Protein AF-A0A6P0VUN4-F1 (afdb_monomer_lite)

Foldseek 3Di:
DQVVQCVQPVPDDPPDQLLVCVVCCVVGVPSVVVNVVVLCCQLCVVVVVLVVVQVVCVVPDPDHDDVVLVVLLSVVSVVVSVLVSPPDPVSVVVVCVVVVVVVVVLVCVVVVNVVVCCVVPNDPVRVVVVVVVCVVCVSNSVSNVVSVVCCCVVVVVVVCVVVVVVCVVVVVVVVVVVPPDDPPPDDDDDDDDD

Radius of gyration: 26.72 Å; chains: 1; bounding box: 92×59×57 Å

Sequence (194 aa):
MRQKLQEIHPDLELDTNPFTLKDEFPGNPALKCYADQVWWLTVVTPVITTIFIALLVSRFNYEGFNWLRSGLFFTGWILGLFLSTLNSKSLIRYAWWFLLPVIVATLFWNAGITPKLLADYGSYDLIAVTYLFLSLFEPFIRPFAFGVAVGVAVGVAFGVAVGVAAGVTFGVGVGAGASSSKTKVSSKLPPVKF

pLDDT: mean 76.89, std 13.25, range [48.19, 97.0]

Structure (mmCIF, N/CA/C/O backbone):
data_AF-A0A6P0VUN4-F1
#
_entry.id   AF-A0A6P0VUN4-F1
#
loop_
_atom_site.group_PDB
_atom_site.id
_atom_site.type_symbol
_atom_site.label_atom_id
_atom_site.label_alt_id
_atom_site.label_comp_id
_atom_site.label_asym_id
_atom_site.label_entity_id
_atom_site.label_seq_id
_atom_site.pdbx_PDB_ins_code
_atom_site.Cartn_x
_atom_site.Cartn_y
_atom_site.Cartn_z
_atom_site.occupancy
_atom_site.B_iso_or_equiv
_atom_site.auth_seq_id
_atom_site.auth_comp_id
_atom_site.auth_asym_id
_atom_site.auth_atom_id
_atom_site.pdbx_PDB_model_num
ATOM 1 N N . MET A 1 1 ? -25.311 -2.552 12.126 1.00 81.25 1 MET A N 1
ATOM 2 C CA . MET A 1 1 ? -23.837 -2.486 12.263 1.00 81.25 1 MET A CA 1
ATOM 3 C C . MET A 1 1 ? -23.391 -1.196 12.949 1.00 81.25 1 MET A C 1
ATOM 5 O O . MET A 1 1 ? -22.714 -1.307 13.956 1.00 81.25 1 MET A O 1
ATOM 9 N N . ARG A 1 2 ? -23.846 -0.008 12.510 1.00 87.62 2 ARG A N 1
ATOM 10 C CA . ARG A 1 2 ? -23.539 1.289 13.159 1.00 87.62 2 ARG A CA 1
ATOM 11 C C . ARG A 1 2 ? -23.826 1.335 14.670 1.00 87.62 2 ARG A C 1
ATOM 13 O O . ARG A 1 2 ? -22.956 1.733 15.424 1.00 87.62 2 ARG A O 1
ATOM 20 N N . GLN A 1 3 ? -24.991 0.851 15.114 1.00 90.81 3 GLN A N 1
ATOM 21 C CA . GLN A 1 3 ? -25.336 0.802 16.548 1.00 90.81 3 GLN A CA 1
ATOM 22 C C . GLN A 1 3 ? -24.335 -0.022 17.375 1.00 90.81 3 GLN A C 1
ATOM 24 O O . GLN A 1 3 ? -23.875 0.448 18.405 1.00 90.81 3 GLN A O 1
ATOM 29 N N . LYS A 1 4 ? -23.906 -1.191 16.876 1.00 89.75 4 LYS A N 1
ATOM 30 C CA . LYS A 1 4 ? -22.887 -2.019 17.546 1.00 89.75 4 LYS A CA 1
ATOM 31 C C . LYS A 1 4 ? -21.517 -1.339 17.644 1.00 89.75 4 LYS A C 1
ATOM 33 O O . LYS A 1 4 ? -20.779 -1.621 18.574 1.00 89.75 4 LYS A O 1
ATOM 38 N N . LEU A 1 5 ? -21.157 -0.482 16.685 1.00 89.88 5 LEU A N 1
ATOM 39 C CA . LEU A 1 5 ? -19.905 0.284 16.741 1.00 89.88 5 LEU A CA 1
ATOM 40 C C . LEU A 1 5 ? -19.992 1.397 17.792 1.00 89.88 5 LEU A C 1
ATOM 42 O O . LEU A 1 5 ? -19.068 1.558 18.580 1.00 89.88 5 LEU A O 1
ATOM 46 N N . GLN A 1 6 ? -21.135 2.084 17.862 1.00 91.94 6 GLN A N 1
ATOM 47 C CA . GLN A 1 6 ? -21.395 3.122 18.864 1.00 91.94 6 GLN A CA 1
ATOM 48 C C . GLN A 1 6 ? -21.493 2.567 20.292 1.00 91.94 6 GLN A C 1
ATOM 50 O O . GLN A 1 6 ? -21.122 3.255 21.237 1.00 91.94 6 GLN A O 1
ATOM 55 N N . GLU A 1 7 ? -21.946 1.320 20.454 1.00 94.44 7 GLU A N 1
ATOM 56 C CA . GLU A 1 7 ? -21.892 0.599 21.735 1.00 94.44 7 GLU A CA 1
ATOM 57 C C . GLU A 1 7 ? -20.451 0.355 22.210 1.00 94.44 7 GLU A C 1
ATOM 59 O O . GLU A 1 7 ? -20.203 0.337 23.413 1.00 94.44 7 GLU A O 1
ATOM 64 N N . ILE A 1 8 ? -19.500 0.175 21.283 1.00 91.88 8 ILE A N 1
ATOM 65 C CA . ILE A 1 8 ? -18.079 0.007 21.617 1.00 91.88 8 ILE A CA 1
ATOM 66 C C . ILE A 1 8 ? -17.464 1.360 21.974 1.00 91.88 8 ILE A C 1
ATOM 68 O O . ILE A 1 8 ? -16.751 1.454 22.972 1.00 91.88 8 ILE A O 1
ATOM 72 N N . HIS A 1 9 ? -17.709 2.389 21.159 1.00 93.12 9 HIS A N 1
ATOM 73 C CA . HIS A 1 9 ? -17.215 3.739 21.401 1.00 93.12 9 HIS A CA 1
ATOM 74 C C . HIS A 1 9 ? -18.103 4.784 20.690 1.00 93.12 9 HIS A C 1
ATOM 76 O O . HIS A 1 9 ? -18.356 4.633 19.492 1.00 93.12 9 HIS A O 1
ATOM 82 N N . PRO A 1 10 ? -18.572 5.847 21.377 1.00 93.31 10 PRO A N 1
ATOM 83 C CA . PRO A 1 10 ? -19.560 6.784 20.828 1.00 93.31 10 PRO A CA 1
ATOM 84 C C . PRO A 1 10 ? -19.066 7.535 19.583 1.00 93.31 10 PRO A C 1
ATOM 86 O O . PRO A 1 10 ? -19.855 7.770 18.669 1.00 93.31 10 PRO A O 1
ATOM 89 N N . ASP A 1 11 ? -17.766 7.831 19.516 1.00 92.38 11 ASP A N 1
ATOM 90 C CA . ASP A 1 11 ? -17.147 8.554 18.393 1.00 92.38 11 ASP A CA 1
ATOM 91 C C . ASP A 1 11 ? -16.723 7.640 17.228 1.00 92.38 11 ASP A C 1
ATOM 93 O O . ASP A 1 11 ? -16.097 8.089 16.270 1.00 92.38 11 ASP A O 1
ATOM 97 N N . LEU A 1 12 ? -17.015 6.337 17.302 1.00 90.75 12 LEU A N 1
ATOM 98 C CA . LEU A 1 12 ? -16.608 5.383 16.276 1.00 90.75 12 LEU A CA 1
ATOM 99 C C . LEU A 1 12 ? -17.599 5.393 15.106 1.00 90.75 12 LEU A C 1
ATOM 101 O O . LEU A 1 12 ? -18.664 4.768 15.152 1.00 90.75 12 LEU A O 1
ATOM 105 N N . GLU A 1 13 ? -17.237 6.087 14.030 1.00 91.88 13 GLU A N 1
ATOM 106 C CA . GLU A 1 13 ? -17.969 6.034 12.762 1.00 91.88 13 GLU A CA 1
ATOM 107 C C . GLU A 1 13 ? -17.426 4.932 11.835 1.00 91.88 13 GLU A C 1
ATOM 109 O O . GLU A 1 13 ? -16.357 4.365 12.064 1.00 91.88 13 GLU A O 1
ATOM 114 N N . LEU A 1 14 ? -18.182 4.579 10.786 1.00 86.56 14 LEU A N 1
ATOM 115 C CA . LEU A 1 14 ? -17.820 3.477 9.876 1.00 86.56 14 LEU A CA 1
ATOM 116 C C . LEU A 1 14 ? -16.532 3.741 9.077 1.00 86.56 14 LEU A C 1
ATOM 118 O O . LEU A 1 14 ? -15.883 2.799 8.633 1.00 86.56 14 LEU A O 1
ATOM 122 N N . ASP A 1 15 ? -16.209 5.008 8.859 1.00 85.69 15 ASP A N 1
ATOM 123 C CA . ASP A 1 15 ? -15.056 5.519 8.119 1.00 85.69 15 ASP A CA 1
ATOM 124 C C . ASP A 1 15 ? -13.923 5.995 9.042 1.00 85.69 15 ASP A C 1
ATOM 126 O O . ASP A 1 15 ? -12.833 6.332 8.571 1.00 85.69 15 ASP A O 1
ATOM 130 N N . THR A 1 16 ? -14.147 5.992 10.359 1.00 87.44 16 THR A N 1
ATOM 131 C CA . THR A 1 16 ? -13.137 6.399 11.331 1.00 87.44 16 THR A CA 1
ATOM 132 C C . THR A 1 16 ? -12.091 5.300 11.475 1.00 87.44 16 THR A C 1
ATOM 134 O O . THR A 1 16 ? -12.398 4.141 11.759 1.00 87.44 16 THR A O 1
ATOM 137 N N . ASN A 1 17 ? -10.822 5.668 11.308 1.00 86.81 17 ASN A N 1
ATOM 138 C CA . ASN A 1 17 ? -9.709 4.759 11.539 1.00 86.81 17 ASN A CA 1
ATOM 139 C C . ASN A 1 17 ? -9.592 4.454 13.050 1.00 86.81 17 ASN A C 1
ATOM 141 O O . ASN A 1 17 ? -9.234 5.355 13.804 1.00 86.81 17 ASN A O 1
ATOM 145 N N . PRO A 1 18 ? -9.799 3.205 13.515 1.00 90.25 18 PRO A N 1
ATOM 146 C CA . PRO A 1 18 ? -9.784 2.882 14.944 1.00 90.25 18 PRO A CA 1
ATOM 147 C C . PRO A 1 18 ? -8.419 3.118 15.616 1.00 90.25 18 PRO A C 1
ATOM 149 O O . PRO A 1 18 ? -8.345 3.224 16.838 1.00 90.25 18 PRO A O 1
ATOM 152 N N . PHE A 1 19 ? -7.329 3.238 14.849 1.00 90.06 19 PHE A N 1
ATOM 153 C CA . PHE A 1 19 ? -5.997 3.531 15.387 1.00 90.06 19 PHE A CA 1
ATOM 154 C C . PHE A 1 19 ? -5.804 4.992 15.804 1.00 90.06 19 PHE A C 1
ATOM 156 O O . PHE A 1 19 ? -4.814 5.287 16.473 1.00 90.06 19 PHE A O 1
ATOM 163 N N . THR A 1 20 ? -6.713 5.908 15.453 1.00 89.25 20 THR A N 1
ATOM 164 C CA . THR A 1 20 ? -6.656 7.289 15.963 1.00 89.25 20 THR A CA 1
ATOM 165 C C . THR A 1 20 ? -7.018 7.365 17.447 1.00 89.25 20 THR A C 1
ATOM 167 O O . THR A 1 20 ? -6.537 8.261 18.130 1.00 89.25 20 THR A O 1
ATOM 170 N N . LEU A 1 21 ? -7.781 6.391 17.958 1.00 92.38 21 LEU A N 1
ATOM 171 C CA . LEU A 1 21 ? -8.230 6.285 19.354 1.00 92.38 21 LEU A CA 1
ATOM 172 C C . LEU A 1 21 ? -7.316 5.386 20.209 1.00 92.38 21 LEU A C 1
ATOM 174 O O . LEU A 1 21 ? -7.728 4.819 21.219 1.00 92.38 21 LEU A O 1
ATOM 178 N N . LYS A 1 22 ? -6.055 5.209 19.796 1.00 91.38 22 LYS A N 1
ATOM 179 C CA . LYS A 1 22 ? -5.109 4.281 20.439 1.00 91.38 22 LYS A CA 1
ATOM 180 C C . LYS A 1 22 ? -4.831 4.617 21.905 1.00 91.38 22 LYS A C 1
ATOM 182 O O . LYS A 1 22 ? -4.564 3.711 22.695 1.00 91.38 22 LYS A O 1
ATOM 187 N N . ASP A 1 23 ? -4.924 5.895 22.259 1.00 94.25 23 ASP A N 1
ATOM 188 C CA . ASP A 1 23 ? -4.709 6.385 23.622 1.00 94.25 23 ASP A CA 1
ATOM 189 C C . ASP A 1 23 ? -5.784 5.864 24.598 1.00 94.25 23 ASP A C 1
ATOM 191 O O . ASP A 1 23 ? -5.541 5.768 25.799 1.00 94.25 23 ASP A O 1
ATOM 195 N N . GLU A 1 24 ? -6.937 5.428 24.083 1.00 95.38 24 GLU A N 1
ATOM 196 C CA . GLU A 1 24 ? -8.070 4.923 24.867 1.00 95.38 24 GLU A CA 1
ATOM 197 C C . GLU A 1 24 ? -8.089 3.394 25.004 1.00 95.38 24 GLU A C 1
ATOM 199 O O . GLU A 1 24 ? -8.858 2.834 25.789 1.00 95.38 24 GLU A O 1
ATOM 204 N N . PHE A 1 25 ? -7.208 2.685 24.292 1.00 95.50 25 PHE A N 1
ATOM 205 C CA . PHE A 1 25 ? -7.140 1.220 24.329 1.00 95.50 25 PHE A CA 1
ATOM 206 C C . PHE A 1 25 ? -6.929 0.635 25.736 1.00 95.50 25 PHE A C 1
ATOM 208 O O . PHE A 1 25 ? -7.507 -0.421 26.007 1.00 95.50 25 PHE A O 1
ATOM 215 N N . PRO A 1 26 ? -6.157 1.260 26.653 1.00 96.50 26 PRO A N 1
ATOM 216 C CA . PRO A 1 26 ? -6.051 0.772 28.027 1.00 96.50 26 PRO A CA 1
ATOM 217 C C . PRO A 1 26 ? -7.385 0.801 28.790 1.00 96.50 26 PRO A C 1
ATOM 219 O O . PRO A 1 26 ? -7.590 -0.029 29.672 1.00 96.50 26 PRO A O 1
ATOM 222 N N . GLY A 1 27 ? -8.282 1.734 28.452 1.00 96.75 27 GLY A N 1
ATOM 223 C CA . GLY A 1 27 ? -9.594 1.894 29.086 1.00 96.75 27 GLY A CA 1
ATOM 224 C C . GLY A 1 27 ? -10.721 1.111 28.409 1.00 96.75 27 GLY A C 1
ATOM 225 O O . GLY A 1 27 ? -11.756 0.884 29.030 1.00 96.75 27 GLY A O 1
ATOM 226 N N . ASN A 1 28 ? -10.529 0.670 27.160 1.00 97.00 28 ASN A N 1
ATOM 227 C CA . ASN A 1 28 ? -11.561 -0.004 26.376 1.00 97.00 28 ASN A CA 1
ATOM 228 C C . ASN A 1 28 ? -11.006 -1.234 25.618 1.00 97.00 28 ASN A C 1
ATOM 230 O O . ASN A 1 28 ? -10.568 -1.125 24.466 1.00 97.00 28 ASN A O 1
ATOM 234 N N . PRO A 1 29 ? -11.042 -2.439 26.224 1.00 95.88 29 PRO A N 1
ATOM 235 C CA . PRO A 1 29 ? -10.516 -3.651 25.592 1.00 95.88 29 PRO A CA 1
ATOM 236 C C . PRO A 1 29 ? -11.313 -4.080 24.349 1.00 95.88 29 PRO A C 1
ATOM 238 O O . PRO A 1 29 ? -10.748 -4.715 23.456 1.00 95.88 29 PRO A O 1
ATOM 241 N N . ALA A 1 30 ? -12.599 -3.721 24.257 1.00 96.06 30 ALA A N 1
ATOM 242 C CA . ALA A 1 30 ? -13.423 -4.012 23.085 1.00 96.06 30 ALA A CA 1
ATOM 243 C C . ALA A 1 30 ? -12.960 -3.202 21.864 1.00 96.06 30 ALA A C 1
ATOM 245 O O . ALA A 1 30 ? -12.823 -3.761 20.775 1.00 96.06 30 ALA A O 1
ATOM 246 N N . LEU A 1 31 ? -12.629 -1.920 22.065 1.00 95.12 31 LEU A N 1
ATOM 247 C CA . LEU A 1 31 ? -12.071 -1.057 21.023 1.00 95.12 31 LEU A CA 1
ATOM 248 C C . LEU A 1 31 ? -10.732 -1.594 20.501 1.00 95.12 31 LEU A C 1
ATOM 250 O O . LEU A 1 31 ? -10.522 -1.649 19.289 1.00 95.12 31 LEU A O 1
ATOM 254 N N . LYS A 1 32 ? -9.858 -2.071 21.397 1.00 95.44 32 LYS A N 1
ATOM 255 C CA . LYS A 1 32 ? -8.591 -2.708 21.009 1.00 95.44 32 LYS A CA 1
ATOM 256 C C . LYS A 1 32 ? -8.819 -3.962 20.159 1.00 95.44 32 LYS A C 1
ATOM 258 O O . LYS A 1 32 ? -8.212 -4.099 19.103 1.00 95.44 32 LYS A O 1
ATOM 263 N N . CYS A 1 33 ? -9.704 -4.861 20.594 1.00 95.50 33 CYS A N 1
ATOM 264 C CA . CYS A 1 33 ? -9.999 -6.087 19.849 1.00 95.50 33 CYS A CA 1
ATOM 265 C C . CYS A 1 33 ? -10.561 -5.777 18.453 1.00 95.50 33 CYS A C 1
ATOM 267 O O . CYS A 1 33 ? -10.170 -6.410 17.473 1.00 95.50 33 CYS A O 1
ATOM 269 N N . TYR A 1 34 ? -11.426 -4.764 18.348 1.00 94.06 34 TYR A N 1
ATOM 270 C CA . TYR A 1 34 ? -11.931 -4.288 17.064 1.00 94.06 34 TYR A CA 1
ATOM 271 C C . TYR A 1 34 ? -10.812 -3.729 16.171 1.00 94.06 34 TYR A C 1
ATOM 273 O O . TYR A 1 34 ? -10.717 -4.106 15.003 1.00 94.06 34 TYR A O 1
ATOM 281 N N . ALA A 1 35 ? -9.923 -2.890 16.711 1.00 93.38 35 ALA A N 1
ATOM 282 C CA . ALA A 1 35 ? -8.777 -2.369 15.969 1.00 93.38 35 ALA A CA 1
ATOM 283 C C . ALA A 1 35 ? -7.866 -3.500 15.454 1.00 93.38 35 ALA A C 1
ATOM 285 O O . ALA A 1 35 ? -7.478 -3.493 14.286 1.00 93.38 35 ALA A O 1
ATOM 286 N N . ASP A 1 36 ? -7.595 -4.514 16.281 1.00 93.62 36 ASP A N 1
ATOM 287 C CA . ASP A 1 36 ? -6.805 -5.689 15.898 1.00 93.62 36 ASP A CA 1
ATOM 288 C C . ASP A 1 36 ? -7.487 -6.494 14.772 1.00 93.62 36 ASP A C 1
ATOM 290 O O . ASP A 1 36 ? -6.823 -6.944 13.836 1.00 93.62 36 ASP A O 1
ATOM 294 N N . GLN A 1 37 ? -8.817 -6.642 14.805 1.00 94.62 37 GLN A N 1
ATOM 295 C CA . GLN A 1 37 ? -9.579 -7.296 13.732 1.00 94.62 37 GLN A CA 1
ATOM 296 C C . GLN A 1 37 ? -9.487 -6.527 12.412 1.00 94.62 37 GLN A C 1
ATOM 298 O O . GLN A 1 37 ? -9.234 -7.126 11.365 1.00 94.62 37 GLN A O 1
ATOM 303 N N . VAL A 1 38 ? -9.663 -5.204 12.453 1.00 91.62 38 VAL A N 1
ATOM 304 C CA . VAL A 1 38 ? -9.544 -4.341 11.270 1.00 91.62 38 VAL A CA 1
ATOM 305 C C . VAL A 1 38 ? -8.123 -4.400 10.707 1.00 91.62 38 VAL A C 1
ATOM 307 O O . VAL A 1 38 ? -7.946 -4.493 9.489 1.00 91.62 38 VAL A O 1
ATOM 310 N N . TRP 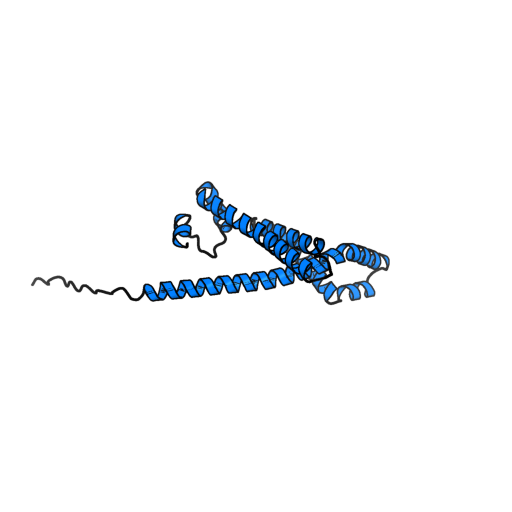A 1 39 ? -7.107 -4.424 11.576 1.00 93.06 39 TRP A N 1
ATOM 311 C CA . TRP A 1 39 ? -5.716 -4.604 11.165 1.00 93.06 39 TRP A CA 1
ATOM 312 C C . TRP A 1 39 ? -5.525 -5.909 10.389 1.00 93.06 39 TRP A C 1
ATOM 314 O O . TRP A 1 39 ? -5.059 -5.895 9.248 1.00 93.06 39 TRP A O 1
ATOM 324 N N . TRP A 1 40 ? -5.946 -7.031 10.981 1.00 93.62 40 TRP A N 1
ATOM 325 C CA . TRP A 1 40 ? -5.828 -8.354 10.374 1.00 93.62 40 TRP A CA 1
ATOM 326 C C . TRP A 1 40 ? -6.563 -8.444 9.044 1.00 93.62 40 TRP A C 1
ATOM 328 O O . TRP A 1 40 ? -6.012 -8.966 8.075 1.00 93.62 40 TRP A O 1
ATOM 338 N N . LEU A 1 41 ? -7.773 -7.891 8.968 1.00 92.44 41 LEU A N 1
ATOM 339 C CA . LEU A 1 41 ? -8.546 -7.869 7.733 1.00 92.44 41 LEU A CA 1
ATOM 340 C C . LEU A 1 41 ? -7.794 -7.115 6.629 1.00 92.44 41 LEU A C 1
ATOM 342 O O . LEU A 1 41 ? -7.712 -7.594 5.498 1.00 92.44 41 LEU A O 1
ATOM 346 N N . THR A 1 42 ? -7.183 -5.979 6.962 1.00 88.12 42 THR A N 1
ATOM 347 C CA . THR A 1 42 ? -6.443 -5.147 6.002 1.00 88.12 42 THR A CA 1
ATOM 348 C C . THR A 1 42 ? -5.137 -5.808 5.540 1.00 88.12 42 THR A C 1
ATOM 350 O O . THR A 1 42 ? -4.736 -5.654 4.385 1.00 88.12 42 THR A O 1
ATOM 353 N N . VAL A 1 43 ? -4.482 -6.584 6.409 1.00 89.19 43 VAL A N 1
ATOM 354 C CA . VAL A 1 43 ? -3.281 -7.365 6.062 1.00 89.19 43 VAL A CA 1
ATOM 355 C C . VAL A 1 43 ? -3.632 -8.572 5.189 1.00 89.19 43 VAL A C 1
ATOM 357 O O . VAL A 1 43 ? -2.973 -8.819 4.182 1.00 89.19 43 VAL A O 1
ATOM 360 N N . VAL A 1 44 ? -4.674 -9.324 5.549 1.00 91.38 44 VAL A N 1
ATOM 361 C CA . VAL A 1 44 ? -5.004 -10.617 4.926 1.00 91.38 44 VAL A CA 1
ATOM 362 C C . VAL A 1 44 ? -5.726 -10.458 3.590 1.00 91.38 44 VAL A C 1
ATOM 364 O O . VAL A 1 44 ? -5.481 -11.238 2.668 1.00 91.38 44 VAL A O 1
ATOM 367 N N . THR A 1 45 ? -6.582 -9.444 3.446 1.00 91.94 45 THR A N 1
ATOM 368 C CA . THR A 1 45 ? -7.379 -9.223 2.225 1.00 91.94 45 THR A CA 1
ATOM 369 C C . THR A 1 45 ? -6.541 -9.228 0.938 1.00 91.94 45 THR A C 1
ATOM 371 O O . THR A 1 45 ? -6.841 -10.022 0.045 1.00 91.94 45 THR A O 1
ATOM 374 N N . PRO A 1 46 ? -5.471 -8.423 0.793 1.00 87.44 46 PRO A N 1
ATOM 375 C CA . PRO A 1 46 ? -4.681 -8.420 -0.437 1.00 87.44 46 PRO A CA 1
ATOM 376 C C . PRO A 1 46 ? -3.924 -9.733 -0.663 1.00 87.44 46 PRO A C 1
ATOM 378 O O . PRO A 1 46 ? -3.679 -10.088 -1.816 1.00 87.44 46 PRO A O 1
ATOM 381 N N . VAL A 1 47 ? -3.584 -10.478 0.397 1.00 88.75 47 VAL A N 1
ATOM 382 C CA . VAL A 1 47 ? -2.954 -11.805 0.284 1.00 88.75 47 VAL A CA 1
ATOM 383 C C . VAL A 1 47 ? -3.911 -12.780 -0.388 1.00 88.75 47 VAL A C 1
ATOM 385 O O . VAL A 1 47 ? -3.566 -13.369 -1.411 1.00 88.75 47 VAL A O 1
ATOM 388 N N . ILE A 1 48 ? -5.138 -12.883 0.129 1.00 92.00 48 ILE A N 1
ATOM 389 C CA . ILE A 1 48 ? -6.179 -13.749 -0.439 1.00 92.00 48 ILE A CA 1
ATOM 390 C C . ILE A 1 48 ? -6.493 -13.332 -1.877 1.00 92.00 48 ILE A C 1
ATOM 392 O O . ILE A 1 48 ? -6.501 -14.177 -2.772 1.00 92.00 48 ILE A O 1
ATOM 396 N N . THR A 1 49 ? -6.685 -12.032 -2.119 1.00 90.00 49 THR A N 1
ATOM 397 C CA . THR A 1 49 ? -6.947 -11.491 -3.459 1.00 90.00 49 THR A CA 1
ATOM 398 C C . THR A 1 49 ? -5.836 -11.854 -4.439 1.00 90.00 49 THR A C 1
ATOM 400 O O . THR A 1 49 ? -6.113 -12.269 -5.561 1.00 90.00 49 THR A O 1
ATOM 403 N N . THR A 1 50 ? -4.572 -11.763 -4.026 1.00 90.12 50 THR A N 1
ATOM 404 C CA . THR A 1 50 ? -3.441 -12.079 -4.905 1.00 90.12 50 THR A CA 1
ATOM 405 C C . THR A 1 50 ? -3.320 -13.572 -5.169 1.00 90.12 50 THR A C 1
ATOM 407 O O . THR A 1 50 ? -3.049 -13.944 -6.303 1.00 90.12 50 THR A O 1
ATOM 410 N N . ILE A 1 51 ? -3.565 -14.432 -4.174 1.00 92.94 51 ILE A N 1
ATOM 411 C CA . ILE A 1 51 ? -3.631 -15.887 -4.383 1.00 92.94 51 ILE A CA 1
ATOM 412 C C . ILE A 1 51 ? -4.732 -16.210 -5.396 1.00 92.94 51 ILE A C 1
ATOM 414 O O . ILE A 1 51 ? -4.505 -16.969 -6.334 1.00 92.94 51 ILE A O 1
ATOM 418 N N . PHE A 1 52 ? -5.904 -15.591 -5.256 1.00 92.19 52 PHE A N 1
ATOM 419 C CA . PHE A 1 52 ? -7.017 -15.793 -6.178 1.00 92.19 52 PHE A CA 1
ATOM 420 C C . PHE A 1 52 ? -6.676 -15.339 -7.607 1.00 92.19 52 PHE A C 1
ATOM 422 O O . PHE A 1 52 ? -6.889 -16.087 -8.561 1.00 92.19 52 PHE A O 1
ATOM 429 N N . ILE A 1 53 ? -6.072 -14.155 -7.763 1.00 89.06 53 ILE A N 1
ATOM 430 C CA . ILE A 1 53 ? -5.591 -13.658 -9.062 1.00 89.06 53 ILE A CA 1
ATOM 431 C C . ILE A 1 53 ? -4.510 -14.580 -9.631 1.00 89.06 53 ILE A C 1
ATOM 433 O O . ILE A 1 53 ? -4.547 -14.887 -10.818 1.00 89.06 53 ILE A O 1
ATOM 437 N N . ALA A 1 54 ? -3.574 -15.055 -8.809 1.00 91.94 54 ALA A N 1
ATOM 438 C CA . ALA A 1 54 ? -2.519 -15.964 -9.240 1.00 91.94 54 ALA A CA 1
ATOM 439 C C . ALA A 1 54 ? -3.091 -17.278 -9.784 1.00 91.94 54 ALA A C 1
ATOM 441 O O . ALA A 1 54 ? -2.655 -17.743 -10.838 1.00 91.94 54 ALA A O 1
ATOM 442 N N . LEU A 1 55 ? -4.104 -17.838 -9.114 1.00 93.56 55 LEU A N 1
ATOM 443 C CA . LEU A 1 55 ? -4.814 -19.032 -9.573 1.00 93.56 55 LEU A CA 1
ATOM 444 C C . LEU A 1 55 ? -5.544 -18.788 -10.901 1.00 93.56 55 LEU A C 1
ATOM 446 O O . LEU A 1 55 ? -5.450 -19.617 -11.805 1.00 93.56 55 LEU A O 1
ATOM 450 N N . LEU A 1 56 ? -6.226 -17.647 -11.049 1.00 90.06 56 LEU A N 1
ATOM 451 C CA . LEU A 1 56 ? -6.902 -17.283 -12.298 1.00 90.06 56 LEU A CA 1
ATOM 452 C C . LEU A 1 56 ? -5.908 -17.080 -13.447 1.00 90.06 56 LEU A C 1
ATOM 454 O O . LEU A 1 56 ? -6.074 -17.666 -14.511 1.00 90.06 56 LEU A O 1
ATOM 458 N N . VAL A 1 57 ? -4.850 -16.297 -13.238 1.00 89.44 57 VAL A N 1
ATOM 459 C CA . VAL A 1 57 ? -3.834 -16.017 -14.264 1.00 89.44 57 VAL A CA 1
ATOM 460 C C . VAL A 1 57 ? -3.134 -17.301 -14.702 1.00 89.44 57 VAL A C 1
ATOM 462 O O . VAL A 1 57 ? -3.011 -17.531 -15.899 1.00 89.44 57 VAL A O 1
ATOM 465 N N . SER A 1 58 ? -2.765 -18.171 -13.758 1.00 90.50 58 SER A N 1
ATOM 466 C CA . SER A 1 58 ? -2.169 -19.481 -14.053 1.00 90.50 58 SER A CA 1
ATOM 467 C C . SER A 1 58 ? -3.090 -20.375 -14.895 1.00 90.50 58 SER A C 1
ATOM 469 O O . SER A 1 58 ? -2.628 -21.199 -15.680 1.00 90.50 58 SER A O 1
ATOM 471 N N . ARG A 1 59 ? -4.415 -20.207 -14.773 1.00 94.12 59 ARG A N 1
ATOM 472 C CA . ARG A 1 59 ? -5.383 -20.975 -15.562 1.00 94.12 59 ARG A CA 1
ATOM 473 C C . ARG A 1 59 ? -5.492 -20.500 -17.012 1.00 94.12 59 ARG A C 1
ATOM 475 O O . ARG A 1 59 ? -5.768 -21.333 -17.875 1.00 94.12 59 ARG A O 1
ATOM 482 N N . PHE A 1 60 ? -5.331 -19.200 -17.263 1.00 93.69 60 PHE A N 1
ATOM 483 C CA . PHE A 1 60 ? -5.626 -18.578 -18.561 1.00 93.69 60 PHE A CA 1
ATOM 484 C C . PHE A 1 60 ? -4.393 -18.152 -19.367 1.00 93.69 60 PHE A C 1
ATOM 486 O O . PHE A 1 60 ? -4.503 -18.030 -20.583 1.00 93.69 60 PHE A O 1
ATOM 493 N N . ASN A 1 61 ? -3.235 -17.951 -18.732 1.00 84.75 61 ASN A N 1
ATOM 494 C CA . ASN A 1 61 ? -2.015 -17.489 -19.392 1.00 84.75 61 ASN A CA 1
ATOM 495 C C . ASN A 1 61 ? -0.901 -18.541 -19.317 1.00 84.75 61 ASN A C 1
ATOM 497 O O . ASN A 1 61 ? -0.729 -19.211 -18.303 1.00 84.75 61 ASN A O 1
ATOM 501 N N . TYR A 1 62 ? -0.109 -18.648 -20.388 1.00 74.62 62 TYR A N 1
ATOM 502 C CA . TYR A 1 62 ? 1.087 -19.504 -20.429 1.00 74.62 62 TYR A CA 1
ATOM 503 C C . TYR A 1 62 ? 2.270 -18.914 -19.649 1.00 74.62 62 TYR A C 1
ATOM 505 O O . TYR A 1 62 ? 3.201 -19.632 -19.291 1.00 74.62 62 TYR A O 1
ATOM 513 N N . GLU A 1 63 ? 2.241 -17.610 -19.372 1.00 83.50 63 GLU A N 1
ATOM 514 C CA . GLU A 1 63 ? 3.239 -16.946 -18.542 1.00 83.50 63 GLU A CA 1
ATOM 515 C C . GLU A 1 63 ? 2.892 -17.152 -17.063 1.00 83.50 63 GLU A C 1
ATOM 517 O O . GLU A 1 63 ? 1.819 -16.765 -16.594 1.00 83.50 63 GLU A O 1
ATOM 522 N N . GLY A 1 64 ? 3.798 -17.796 -16.322 1.00 87.25 64 GLY A N 1
ATOM 523 C CA . GLY A 1 64 ? 3.618 -18.055 -14.896 1.00 87.25 64 GLY A CA 1
ATOM 524 C C . GLY A 1 64 ? 3.426 -16.768 -14.086 1.00 87.25 64 GLY A C 1
ATOM 525 O O . GLY A 1 64 ? 3.981 -15.715 -14.401 1.00 87.25 64 GLY A O 1
ATOM 526 N N . PHE A 1 65 ? 2.648 -16.855 -13.005 1.00 88.06 65 PHE A N 1
ATOM 527 C CA . PHE A 1 65 ? 2.415 -15.721 -12.114 1.00 88.06 65 PHE A CA 1
ATOM 528 C C . PHE A 1 65 ? 3.733 -15.213 -11.506 1.00 88.06 65 PHE A C 1
ATOM 530 O O . PHE A 1 65 ? 4.494 -15.975 -10.907 1.00 88.06 65 PHE A O 1
ATOM 537 N N . ASN A 1 66 ? 4.007 -13.913 -11.640 1.00 86.19 66 ASN A N 1
ATOM 538 C CA . ASN A 1 66 ? 5.258 -13.326 -11.172 1.00 86.19 66 ASN A CA 1
ATOM 539 C C . ASN A 1 66 ? 5.214 -13.046 -9.659 1.00 86.19 66 ASN A C 1
ATOM 541 O O . ASN A 1 66 ? 4.935 -11.931 -9.211 1.00 86.19 66 ASN A O 1
ATOM 545 N N . TRP A 1 67 ? 5.522 -14.078 -8.873 1.00 84.81 67 TRP A N 1
ATOM 546 C CA . TRP A 1 67 ? 5.546 -14.027 -7.410 1.00 84.81 67 TRP A CA 1
ATOM 547 C C . TRP A 1 67 ? 6.505 -12.981 -6.844 1.00 84.81 67 TRP A C 1
ATOM 549 O O . TRP A 1 67 ? 6.194 -12.379 -5.820 1.00 84.81 67 TRP A O 1
ATOM 559 N N . LEU A 1 68 ? 7.635 -12.722 -7.511 1.00 75.75 68 LEU A N 1
ATOM 560 C CA . LEU A 1 68 ? 8.588 -11.698 -7.078 1.00 75.75 68 LEU A CA 1
ATOM 561 C C . LEU A 1 68 ? 7.939 -10.309 -7.124 1.00 75.75 68 LEU A C 1
ATOM 563 O O . LEU A 1 68 ? 7.999 -9.558 -6.151 1.00 75.75 68 LEU A O 1
ATOM 567 N N . ARG A 1 69 ? 7.248 -10.001 -8.231 1.00 76.12 69 ARG A N 1
ATOM 568 C CA . ARG A 1 69 ? 6.531 -8.733 -8.422 1.00 76.12 69 ARG A CA 1
ATOM 569 C C . ARG A 1 69 ? 5.479 -8.514 -7.337 1.00 76.12 69 ARG A C 1
ATOM 571 O O . ARG A 1 69 ? 5.401 -7.436 -6.751 1.00 76.12 69 ARG A O 1
ATOM 578 N N . SER A 1 70 ? 4.687 -9.545 -7.063 1.00 79.44 70 SER A N 1
ATOM 579 C CA . SER A 1 70 ? 3.653 -9.505 -6.029 1.00 79.44 70 SER A CA 1
ATOM 580 C C . SER A 1 70 ? 4.236 -9.450 -4.621 1.00 79.44 70 SER A C 1
ATOM 582 O O . SER A 1 70 ? 3.714 -8.724 -3.783 1.00 79.44 70 SER A O 1
ATOM 584 N N . GLY A 1 71 ? 5.348 -10.140 -4.363 1.00 79.12 71 GLY A N 1
ATOM 585 C CA . GLY A 1 71 ? 6.065 -10.075 -3.091 1.00 79.12 71 GLY A CA 1
ATOM 586 C C . GLY A 1 71 ? 6.501 -8.652 -2.748 1.00 79.12 71 GLY A C 1
ATOM 587 O O . GLY A 1 71 ? 6.290 -8.201 -1.628 1.00 79.12 71 GLY A O 1
ATOM 588 N N . LEU A 1 72 ? 7.017 -7.906 -3.728 1.00 76.19 72 LEU A N 1
ATOM 589 C CA . LEU A 1 72 ? 7.397 -6.500 -3.542 1.00 76.19 72 LEU A CA 1
ATOM 590 C C . LEU A 1 72 ? 6.209 -5.575 -3.301 1.00 76.19 72 LEU A C 1
ATOM 592 O O . LEU A 1 72 ? 6.296 -4.633 -2.514 1.00 76.19 72 LEU A O 1
ATOM 596 N N . PHE A 1 73 ? 5.085 -5.849 -3.960 1.00 81.00 73 PHE A N 1
ATOM 597 C CA . PHE A 1 73 ? 3.843 -5.159 -3.645 1.00 81.00 73 PHE A CA 1
ATOM 598 C C . PHE A 1 73 ? 3.437 -5.412 -2.185 1.00 81.00 73 PHE A C 1
ATOM 600 O O . PHE A 1 73 ? 3.112 -4.466 -1.472 1.00 81.00 73 PHE A O 1
ATOM 607 N N . PHE A 1 74 ? 3.529 -6.656 -1.704 1.00 81.31 74 PHE A N 1
ATOM 608 C CA . PHE A 1 74 ? 3.205 -6.992 -0.318 1.00 81.31 74 PHE A CA 1
ATOM 609 C C . PHE A 1 74 ? 4.143 -6.370 0.704 1.00 81.31 74 PHE A C 1
ATOM 611 O O . PHE A 1 74 ? 3.670 -5.904 1.737 1.00 81.31 74 PHE A O 1
ATOM 618 N N . THR A 1 75 ? 5.449 -6.333 0.443 1.00 76.81 75 THR A N 1
ATOM 619 C CA . THR A 1 75 ? 6.389 -5.683 1.364 1.00 76.81 75 THR A CA 1
ATOM 620 C C . THR A 1 75 ? 6.108 -4.188 1.452 1.00 76.81 75 THR A C 1
ATOM 622 O O . THR A 1 75 ? 6.037 -3.656 2.558 1.00 76.81 75 THR A O 1
ATOM 625 N N . GLY A 1 76 ? 5.852 -3.526 0.318 1.00 80.12 76 GLY A N 1
ATOM 626 C CA . GLY A 1 76 ? 5.420 -2.128 0.287 1.00 80.12 76 GLY A CA 1
ATOM 627 C C . GLY A 1 76 ? 4.096 -1.901 1.023 1.00 80.12 76 GLY A C 1
ATOM 628 O O . GLY A 1 76 ? 3.983 -0.966 1.813 1.00 80.12 76 GLY A O 1
ATOM 629 N N . TRP A 1 77 ? 3.117 -2.785 0.823 1.00 82.06 77 TRP A N 1
ATOM 630 C CA . TRP A 1 77 ? 1.812 -2.729 1.484 1.00 82.06 77 TRP A CA 1
ATOM 631 C C . TRP A 1 77 ? 1.913 -2.897 3.004 1.00 82.06 77 TRP A C 1
ATOM 633 O O . TRP A 1 77 ? 1.406 -2.061 3.748 1.00 82.06 77 TRP A O 1
ATOM 643 N N . ILE A 1 78 ? 2.599 -3.944 3.479 1.00 82.56 78 ILE A N 1
ATOM 644 C CA . ILE A 1 78 ? 2.802 -4.210 4.912 1.00 82.56 78 ILE A CA 1
ATOM 645 C C . ILE A 1 78 ? 3.570 -3.059 5.556 1.00 82.56 78 ILE A C 1
ATOM 647 O O . ILE A 1 78 ? 3.206 -2.619 6.644 1.00 82.56 78 ILE A O 1
ATOM 651 N N . LEU A 1 79 ? 4.595 -2.533 4.879 1.00 80.50 79 LEU A N 1
ATOM 652 C CA . LEU A 1 79 ? 5.337 -1.375 5.363 1.00 80.50 79 LEU A CA 1
ATOM 653 C C . LEU A 1 79 ? 4.432 -0.139 5.469 1.00 80.50 79 LEU A C 1
ATOM 655 O O . LEU A 1 79 ? 4.470 0.554 6.481 1.00 80.50 79 LEU A O 1
ATOM 659 N N . GLY A 1 80 ? 3.578 0.107 4.472 1.00 82.69 80 GLY A N 1
ATOM 660 C CA . GLY A 1 80 ? 2.588 1.184 4.500 1.00 82.69 80 GLY A CA 1
ATOM 661 C C . GLY A 1 80 ? 1.584 1.037 5.646 1.00 82.69 80 GLY A C 1
ATOM 662 O O . GLY A 1 80 ? 1.337 1.998 6.375 1.00 82.69 80 GLY A O 1
ATOM 663 N N . LEU A 1 81 ? 1.066 -0.174 5.871 1.00 84.50 81 LEU A N 1
ATOM 664 C CA . LEU A 1 81 ? 0.185 -0.465 7.003 1.00 84.50 81 LEU A CA 1
ATOM 665 C C . LEU A 1 81 ? 0.889 -0.256 8.338 1.00 84.50 81 LEU A C 1
ATOM 667 O O . LEU A 1 81 ? 0.338 0.396 9.224 1.00 84.50 81 LEU A O 1
ATOM 671 N N . PHE A 1 82 ? 2.119 -0.745 8.475 1.00 83.19 82 PHE A N 1
ATOM 672 C CA . PHE A 1 82 ? 2.916 -0.541 9.675 1.00 83.19 82 PHE A CA 1
ATOM 673 C C . PHE A 1 82 ? 3.107 0.954 9.946 1.00 83.19 82 PHE A C 1
ATOM 675 O O . PHE A 1 82 ? 2.794 1.420 11.039 1.00 83.19 82 PHE A O 1
ATOM 682 N N . LEU A 1 83 ? 3.486 1.735 8.930 1.00 81.56 83 LEU A N 1
ATOM 683 C CA . LEU A 1 83 ? 3.598 3.191 9.040 1.00 81.56 83 LEU A CA 1
ATOM 684 C C . LEU A 1 83 ? 2.270 3.856 9.433 1.00 81.56 83 LEU A C 1
ATOM 686 O O . LEU A 1 83 ? 2.283 4.765 10.256 1.00 81.56 83 LEU A O 1
ATOM 690 N N . SER A 1 84 ? 1.130 3.382 8.921 1.00 78.81 84 SER A N 1
ATOM 691 C CA . SER A 1 84 ? -0.191 3.918 9.285 1.00 78.81 84 SER A CA 1
ATOM 692 C C . SER A 1 84 ? -0.583 3.643 10.744 1.00 78.81 84 SER A C 1
ATOM 694 O O . SER A 1 84 ? -1.302 4.434 11.349 1.00 78.81 84 SER A O 1
ATOM 696 N N . THR A 1 85 ? -0.077 2.555 11.337 1.00 80.38 85 THR A N 1
ATOM 697 C CA . THR A 1 85 ? -0.303 2.233 12.760 1.00 80.38 85 THR A CA 1
ATOM 698 C C . THR A 1 85 ? 0.609 3.004 13.716 1.00 80.38 85 THR A C 1
ATOM 700 O O . THR A 1 85 ? 0.367 3.038 14.932 1.00 80.38 85 THR A O 1
ATOM 703 N N . LEU A 1 86 ? 1.664 3.633 13.191 1.00 79.50 86 LEU A N 1
ATOM 704 C CA . LEU A 1 86 ? 2.550 4.493 13.960 1.00 79.50 86 LEU A CA 1
ATOM 705 C C . LEU A 1 86 ? 1.903 5.878 14.076 1.00 79.50 86 LEU A C 1
ATOM 707 O O . LEU A 1 86 ? 2.088 6.742 13.226 1.00 79.50 86 LEU A O 1
ATOM 711 N N . ASN A 1 87 ? 1.196 6.120 15.183 1.00 71.25 87 ASN A N 1
ATOM 712 C CA . ASN A 1 87 ? 0.607 7.421 15.545 1.00 71.25 87 ASN A CA 1
ATOM 713 C C . ASN A 1 87 ? 1.667 8.493 15.911 1.00 71.25 87 ASN A C 1
ATOM 715 O O . ASN A 1 87 ? 1.441 9.390 16.719 1.00 71.25 87 ASN A O 1
ATOM 719 N N . SER A 1 88 ? 2.880 8.382 15.366 1.00 79.25 88 SER A N 1
ATOM 720 C CA . SER A 1 88 ? 3.969 9.306 15.641 1.00 79.25 88 SER A CA 1
ATOM 721 C C . SER A 1 88 ? 4.108 10.292 14.489 1.00 79.25 88 SER A C 1
ATOM 723 O O . SER A 1 88 ? 4.622 9.970 13.414 1.00 79.25 88 SER A O 1
ATOM 725 N N . LYS A 1 89 ? 3.691 11.539 14.741 1.00 79.56 89 LYS A N 1
ATOM 726 C CA . LYS A 1 89 ? 3.850 12.662 13.801 1.00 79.56 89 LYS A CA 1
ATOM 727 C C . LYS A 1 89 ? 5.304 12.839 13.342 1.00 79.56 89 LYS A C 1
ATOM 729 O O . LYS A 1 89 ? 5.532 13.296 12.223 1.00 79.56 89 LYS A O 1
ATOM 734 N N . SER A 1 90 ? 6.287 12.488 14.179 1.00 82.75 90 SER A N 1
ATOM 735 C CA . SER A 1 90 ? 7.704 12.574 13.808 1.00 82.75 90 SER A CA 1
ATOM 736 C C . SER A 1 90 ? 8.092 11.488 12.808 1.00 82.75 90 SER A C 1
ATOM 738 O O . SER A 1 90 ? 8.772 11.776 11.829 1.00 82.75 90 SER A O 1
ATOM 740 N N . LEU A 1 91 ? 7.604 10.263 12.990 1.00 77.31 91 LEU A N 1
ATOM 741 C CA . LEU A 1 91 ? 7.954 9.119 12.149 1.00 77.31 91 LEU A CA 1
ATOM 742 C C . LEU A 1 91 ? 7.356 9.245 10.742 1.00 77.31 91 LEU A C 1
ATOM 744 O O . LEU A 1 91 ? 8.050 8.993 9.762 1.00 77.31 91 LEU A O 1
ATOM 748 N N . ILE A 1 92 ? 6.127 9.759 10.630 1.00 78.69 92 ILE A N 1
ATOM 749 C CA . ILE A 1 92 ? 5.517 10.117 9.337 1.00 78.69 92 ILE A CA 1
ATOM 750 C C . ILE A 1 92 ? 6.344 11.196 8.625 1.00 78.69 92 ILE A C 1
ATOM 752 O O . ILE A 1 92 ? 6.576 11.110 7.420 1.00 78.69 92 ILE A O 1
ATOM 756 N N . ARG A 1 93 ? 6.836 12.201 9.362 1.00 83.75 93 ARG A N 1
ATOM 757 C CA . ARG A 1 93 ? 7.690 13.258 8.802 1.00 83.75 93 ARG A CA 1
ATOM 758 C C . ARG A 1 93 ? 9.017 12.701 8.274 1.00 83.75 93 ARG A C 1
ATOM 760 O O . ARG A 1 93 ? 9.433 13.100 7.190 1.00 83.75 93 ARG A O 1
ATOM 767 N N . TYR A 1 94 ? 9.652 11.774 8.995 1.00 80.94 94 TYR A N 1
ATOM 768 C CA . TYR A 1 94 ? 10.870 11.095 8.532 1.00 80.94 94 TYR A CA 1
ATOM 769 C C . TYR A 1 94 ? 10.609 10.182 7.333 1.00 80.94 94 TYR A C 1
ATOM 771 O O . TYR A 1 94 ? 11.383 10.197 6.380 1.00 80.94 94 TYR A O 1
ATOM 779 N N . ALA A 1 95 ? 9.500 9.438 7.344 1.00 78.00 95 ALA A N 1
ATOM 780 C CA . ALA A 1 95 ? 9.097 8.607 6.217 1.00 78.00 95 ALA A CA 1
ATOM 781 C C . ALA A 1 95 ? 8.909 9.451 4.949 1.00 78.00 95 ALA A C 1
ATOM 783 O O . ALA A 1 95 ? 9.431 9.086 3.902 1.00 78.00 95 ALA A O 1
ATOM 784 N N . TRP A 1 96 ? 8.260 10.616 5.046 1.00 81.44 96 TRP A N 1
ATOM 785 C CA . TRP A 1 96 ? 8.153 11.563 3.933 1.00 81.44 96 TRP A CA 1
ATOM 786 C C . TRP A 1 96 ? 9.507 12.111 3.482 1.00 81.44 96 TRP A C 1
ATOM 788 O O . TRP A 1 96 ? 9.758 12.184 2.282 1.00 81.44 96 TRP A O 1
ATOM 798 N N . TRP A 1 97 ? 10.395 12.441 4.421 1.00 85.38 97 TRP A N 1
ATOM 799 C CA . TRP A 1 97 ? 11.758 12.879 4.108 1.00 85.38 97 TRP A CA 1
ATOM 800 C C . TRP A 1 97 ? 12.583 11.822 3.369 1.00 85.38 97 TRP A C 1
ATOM 802 O O . TRP A 1 97 ? 13.459 12.187 2.595 1.00 85.38 97 TRP A O 1
ATOM 812 N N . PHE A 1 98 ? 12.304 10.535 3.579 1.00 76.62 98 PHE A N 1
ATOM 813 C CA . PHE A 1 98 ? 12.974 9.440 2.878 1.00 76.62 98 PHE A CA 1
ATOM 814 C C . PHE A 1 98 ? 12.279 9.062 1.561 1.00 76.62 98 PHE A C 1
ATOM 816 O O . PHE A 1 98 ? 12.935 8.841 0.546 1.00 76.62 98 PHE A O 1
ATOM 823 N N . LEU A 1 99 ? 10.945 9.027 1.548 1.00 76.62 99 LEU A N 1
ATOM 824 C CA . LEU A 1 99 ? 10.147 8.646 0.381 1.00 76.62 99 LEU A CA 1
ATOM 825 C C . LEU A 1 99 ? 10.160 9.711 -0.715 1.00 76.62 99 LEU A C 1
ATOM 827 O O . LEU A 1 99 ? 10.217 9.364 -1.892 1.00 76.62 99 LEU A O 1
ATOM 831 N N . LEU A 1 100 ? 10.122 10.997 -0.360 1.00 79.31 100 LEU A N 1
ATOM 832 C CA . LEU A 1 100 ? 10.051 12.085 -1.336 1.00 79.31 100 LEU A CA 1
ATOM 833 C C . LEU A 1 100 ? 11.288 12.138 -2.254 1.00 79.31 100 LEU A C 1
ATOM 835 O O . LEU A 1 100 ? 11.087 12.172 -3.467 1.00 79.31 100 LEU A O 1
ATOM 839 N N . PRO A 1 101 ? 12.542 12.056 -1.760 1.00 77.25 101 PRO A N 1
ATOM 840 C CA . PRO A 1 101 ? 13.717 11.956 -2.624 1.00 77.25 101 PRO A CA 1
ATOM 841 C C . PRO A 1 101 ? 13.669 10.743 -3.552 1.00 77.25 101 PRO A C 1
ATOM 843 O O . PRO A 1 101 ? 14.005 10.869 -4.725 1.00 77.25 101 PRO A O 1
ATOM 846 N N . VAL A 1 102 ? 13.216 9.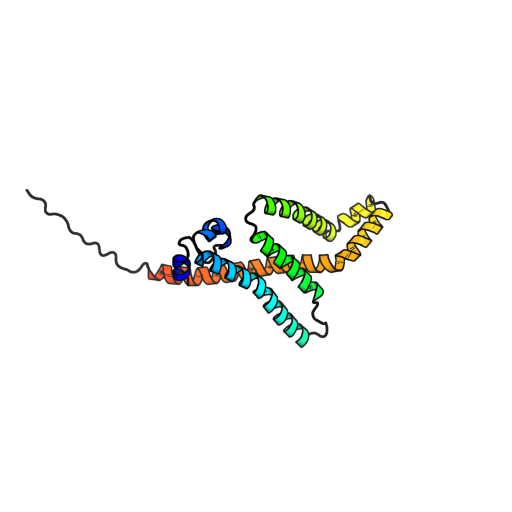584 -3.059 1.00 74.00 102 VAL A N 1
ATOM 847 C CA . VAL A 1 102 ? 13.105 8.357 -3.864 1.00 74.00 102 VAL A CA 1
ATOM 848 C C . VAL A 1 102 ? 12.070 8.529 -4.976 1.00 74.00 102 VAL A C 1
ATOM 850 O O . VAL A 1 102 ? 12.337 8.176 -6.125 1.00 74.00 102 VAL A O 1
ATOM 853 N N . ILE A 1 103 ? 10.913 9.122 -4.670 1.00 74.81 103 ILE A N 1
ATOM 854 C CA . ILE A 1 103 ? 9.868 9.433 -5.654 1.00 74.81 103 ILE A CA 1
ATOM 855 C C . ILE A 1 103 ? 10.394 10.430 -6.691 1.00 74.81 103 ILE A C 1
ATOM 857 O O . ILE A 1 103 ? 10.280 10.173 -7.886 1.00 74.81 103 ILE A O 1
ATOM 861 N N . VAL A 1 104 ? 11.012 11.533 -6.257 1.00 79.00 104 VAL A N 1
ATOM 862 C CA . VAL A 1 104 ? 11.576 12.555 -7.154 1.00 79.00 104 VAL A CA 1
ATOM 863 C C . VAL A 1 104 ? 12.660 11.956 -8.047 1.00 79.00 104 VAL A C 1
ATOM 865 O O . VAL A 1 104 ? 12.605 12.136 -9.261 1.00 79.00 104 VAL A O 1
ATOM 868 N N . ALA A 1 105 ? 13.591 11.181 -7.487 1.00 73.94 105 ALA A N 1
ATOM 869 C CA . ALA A 1 105 ? 14.631 10.496 -8.249 1.00 73.94 105 ALA A CA 1
ATOM 870 C C . ALA A 1 105 ? 14.028 9.542 -9.289 1.00 73.94 105 ALA A C 1
ATOM 872 O O . ALA A 1 105 ? 14.443 9.543 -10.447 1.00 73.94 105 ALA A O 1
ATOM 873 N N . THR A 1 106 ? 12.996 8.786 -8.908 1.00 68.81 106 THR A N 1
ATOM 874 C CA . THR A 1 106 ? 12.287 7.872 -9.814 1.00 68.81 106 THR A CA 1
ATOM 875 C C . THR A 1 106 ? 11.574 8.629 -10.939 1.00 68.81 106 THR A C 1
ATOM 877 O O . THR A 1 106 ? 11.615 8.199 -12.093 1.00 68.81 106 THR A O 1
ATOM 880 N N . LEU A 1 107 ? 10.937 9.765 -10.644 1.00 73.12 107 LEU A N 1
ATOM 881 C CA . LEU A 1 107 ? 10.265 10.599 -11.646 1.00 73.12 107 LEU A CA 1
ATOM 882 C C . LEU A 1 107 ? 11.262 11.236 -12.618 1.00 73.12 107 LEU A C 1
ATOM 884 O O . LEU A 1 107 ? 11.062 11.157 -13.828 1.00 73.12 107 LEU A O 1
ATOM 888 N N . PHE A 1 108 ? 12.355 11.810 -12.112 1.00 75.94 108 PHE A N 1
ATOM 889 C CA . PHE A 1 108 ? 13.415 12.397 -12.938 1.00 75.94 108 PHE A CA 1
ATOM 890 C C . PHE A 1 108 ? 14.075 11.350 -13.844 1.00 75.94 108 PHE A C 1
ATOM 892 O O . PHE A 1 108 ? 14.393 11.646 -15.001 1.00 75.94 108 PHE A O 1
ATOM 899 N N . TRP A 1 109 ? 14.221 10.119 -13.346 1.00 73.75 109 TRP A N 1
ATOM 900 C CA . TRP A 1 109 ? 14.732 8.996 -14.122 1.00 73.75 109 TRP A CA 1
ATOM 901 C C . TRP A 1 109 ? 13.784 8.617 -15.263 1.00 73.75 109 TRP A C 1
ATOM 903 O O . TRP A 1 109 ? 14.201 8.563 -16.418 1.00 73.75 109 TRP A O 1
ATOM 913 N N . ASN A 1 110 ? 12.494 8.416 -14.965 1.00 65.81 110 ASN A N 1
ATOM 914 C CA . ASN A 1 110 ? 11.487 8.066 -15.975 1.00 65.81 110 ASN A CA 1
ATOM 915 C C . ASN A 1 110 ? 11.248 9.188 -16.998 1.00 65.81 110 ASN A C 1
ATOM 917 O O . ASN A 1 110 ? 10.945 8.904 -18.153 1.00 65.81 110 ASN A O 1
ATOM 921 N N . ALA A 1 111 ? 11.428 10.452 -16.608 1.00 73.56 111 ALA A N 1
ATOM 922 C CA . ALA A 1 111 ? 11.377 11.597 -17.517 1.00 73.56 111 ALA A CA 1
ATOM 923 C C . ALA A 1 111 ? 12.622 11.715 -18.423 1.00 73.56 111 ALA A C 1
ATOM 925 O O . ALA A 1 111 ? 12.683 12.601 -19.276 1.00 73.56 111 ALA A O 1
ATOM 926 N N . GLY A 1 112 ? 13.638 10.863 -18.236 1.00 76.94 112 GLY A N 1
ATOM 927 C CA . GLY A 1 112 ? 14.887 10.904 -18.997 1.00 76.94 112 GLY A CA 1
ATOM 928 C C . GLY A 1 112 ? 15.786 12.099 -18.660 1.00 76.94 112 GLY A C 1
ATOM 929 O O . GLY A 1 112 ? 16.735 12.372 -19.393 1.00 76.94 112 GLY A O 1
ATOM 930 N N . ILE A 1 113 ? 15.509 12.818 -17.568 1.00 81.50 113 ILE A N 1
ATOM 931 C CA . ILE A 1 113 ? 16.287 13.987 -17.131 1.00 81.50 113 ILE A CA 1
ATOM 932 C C . ILE A 1 113 ? 17.592 13.522 -16.482 1.00 81.50 113 ILE A C 1
ATOM 934 O O . ILE A 1 113 ? 18.668 14.004 -16.827 1.00 81.50 113 ILE A O 1
ATOM 938 N N . THR A 1 114 ? 17.511 12.540 -15.583 1.00 76.38 114 THR A N 1
ATOM 939 C CA . THR A 1 114 ? 18.675 11.972 -14.888 1.00 76.38 114 THR A CA 1
ATOM 940 C C . THR A 1 114 ? 19.720 11.375 -15.838 1.00 76.38 114 THR A C 1
ATOM 942 O O . THR A 1 114 ? 20.883 11.743 -15.699 1.00 76.38 114 THR A O 1
ATOM 945 N N . PRO A 1 115 ? 19.370 10.525 -16.830 1.00 71.50 115 PRO A N 1
ATOM 946 C CA . PRO A 1 115 ? 20.366 9.999 -17.766 1.00 71.50 115 PRO A CA 1
ATOM 947 C C . PRO A 1 115 ? 21.018 11.085 -18.633 1.00 71.50 115 PRO A C 1
ATOM 949 O O . PRO A 1 115 ? 22.197 10.958 -18.946 1.00 71.50 115 PRO A O 1
ATOM 952 N N . LYS A 1 116 ? 20.309 12.174 -18.972 1.00 81.94 116 LYS A N 1
ATOM 953 C CA . LYS A 1 116 ? 20.904 13.321 -19.683 1.00 81.94 116 LYS A CA 1
ATOM 954 C C . LYS A 1 116 ? 21.909 14.076 -18.813 1.00 81.94 116 LYS A C 1
ATOM 956 O O . LYS A 1 116 ? 23.022 14.322 -19.254 1.00 81.94 116 LYS A O 1
ATOM 961 N N . LEU A 1 117 ? 21.553 14.369 -17.561 1.00 81.00 117 LEU A N 1
ATOM 962 C CA . LEU A 1 117 ? 22.461 15.029 -16.616 1.00 81.00 117 LEU A CA 1
ATOM 963 C C . LEU A 1 117 ? 23.697 14.174 -16.302 1.00 81.00 117 LEU A C 1
ATOM 965 O O . LEU A 1 117 ? 24.797 14.709 -16.198 1.00 81.00 117 LEU A O 1
ATOM 969 N N . LEU A 1 118 ? 23.533 12.853 -16.179 1.00 77.38 118 LEU A N 1
ATOM 970 C CA . LEU A 1 118 ? 24.656 11.929 -16.004 1.00 77.38 118 LEU A CA 1
ATOM 971 C C . LEU A 1 118 ? 25.540 11.842 -17.250 1.00 77.38 118 LEU A C 1
ATOM 973 O O . LEU A 1 118 ? 26.745 11.698 -17.096 1.00 77.38 118 LEU A O 1
ATOM 977 N N . ALA A 1 119 ? 24.978 11.935 -18.456 1.00 79.31 119 ALA A N 1
ATOM 978 C CA . ALA A 1 119 ? 25.766 11.947 -19.686 1.00 79.31 119 ALA A CA 1
ATOM 979 C C . ALA A 1 119 ? 26.571 13.249 -19.855 1.00 79.31 119 ALA A C 1
ATOM 981 O O . ALA A 1 119 ? 27.716 13.190 -20.291 1.00 79.31 119 ALA A O 1
ATOM 982 N N . ASP A 1 120 ? 26.000 14.398 -19.476 1.00 83.81 120 ASP A N 1
ATOM 983 C CA . ASP A 1 120 ? 26.659 15.705 -19.614 1.00 83.81 120 ASP A CA 1
ATOM 984 C C . ASP A 1 120 ? 27.693 15.989 -18.507 1.00 83.81 120 ASP A C 1
ATOM 986 O O . ASP A 1 120 ? 28.688 16.668 -18.757 1.00 83.81 120 ASP A O 1
ATOM 990 N N . TYR A 1 121 ? 27.479 15.483 -17.284 1.00 79.56 121 TYR A N 1
ATOM 991 C CA . TYR A 1 121 ? 28.297 15.833 -16.108 1.00 79.56 121 TYR A CA 1
ATOM 992 C C . TYR A 1 121 ? 28.922 14.641 -15.367 1.00 79.56 121 TYR A C 1
ATOM 994 O O . TYR A 1 121 ? 29.723 14.842 -14.452 1.00 79.56 121 TYR A O 1
ATOM 1002 N N . GLY A 1 122 ? 28.559 13.403 -15.701 1.00 77.75 122 GLY A N 1
ATOM 1003 C CA . GLY A 1 122 ? 29.050 12.211 -15.013 1.00 77.75 122 GLY A CA 1
ATOM 1004 C C . GLY A 1 122 ? 30.410 11.753 -15.532 1.00 77.75 122 GLY A C 1
ATOM 1005 O O . GLY A 1 122 ? 30.627 11.640 -16.736 1.00 77.75 122 GLY A O 1
ATOM 1006 N N . SER A 1 123 ? 31.328 11.411 -14.625 1.00 78.44 123 SER A N 1
ATOM 1007 C CA . SER A 1 123 ? 32.494 10.607 -14.996 1.00 78.44 123 SER A CA 1
ATOM 1008 C C . SER A 1 123 ? 32.047 9.197 -15.407 1.00 78.44 123 SER A C 1
ATOM 1010 O O . SER A 1 123 ? 31.053 8.677 -14.892 1.00 78.44 123 SER A O 1
ATOM 1012 N N . TYR A 1 124 ? 32.786 8.558 -16.320 1.00 76.94 124 TYR A N 1
ATOM 1013 C CA . TYR A 1 124 ? 32.469 7.211 -16.818 1.00 76.94 124 TYR A CA 1
ATOM 1014 C C . TYR A 1 124 ? 32.263 6.186 -15.687 1.00 76.94 124 TYR A C 1
ATOM 1016 O O . TYR A 1 124 ? 31.344 5.369 -15.763 1.00 76.94 124 TYR A O 1
ATOM 1024 N N . ASP A 1 125 ? 33.036 6.289 -14.603 1.00 76.31 125 ASP A N 1
ATOM 1025 C CA . ASP A 1 125 ? 32.893 5.429 -13.422 1.00 76.31 125 ASP A CA 1
ATOM 1026 C C . ASP A 1 125 ? 31.563 5.646 -12.687 1.00 76.31 125 ASP A C 1
ATOM 1028 O O . ASP A 1 125 ? 30.914 4.690 -12.265 1.00 76.31 125 ASP A O 1
ATOM 1032 N N . LEU A 1 126 ? 31.106 6.895 -12.565 1.00 72.56 126 LEU A N 1
ATOM 1033 C CA . LEU A 1 126 ? 29.865 7.228 -11.864 1.00 72.56 126 LEU A CA 1
ATOM 1034 C C . LEU A 1 126 ? 28.644 6.780 -12.676 1.00 72.56 126 LEU A C 1
ATOM 1036 O O . LEU A 1 126 ? 27.680 6.261 -12.112 1.00 72.56 126 LEU A O 1
ATOM 1040 N N . ILE A 1 127 ? 28.716 6.886 -14.005 1.00 73.38 127 ILE A N 1
ATOM 1041 C CA . ILE A 1 127 ? 27.711 6.345 -14.925 1.00 73.38 127 ILE A CA 1
ATOM 1042 C C . ILE A 1 127 ? 27.636 4.817 -14.793 1.00 73.38 127 ILE A C 1
ATOM 1044 O O . ILE A 1 127 ? 26.546 4.270 -14.623 1.00 73.38 127 ILE A O 1
ATOM 1048 N N . ALA A 1 128 ? 28.779 4.126 -14.804 1.00 74.00 128 ALA A N 1
ATOM 1049 C CA . ALA A 1 128 ? 28.841 2.670 -14.687 1.00 74.00 128 ALA A CA 1
ATOM 1050 C C . ALA A 1 128 ? 28.303 2.161 -13.339 1.00 74.00 128 ALA A C 1
ATOM 1052 O O . ALA A 1 128 ? 27.488 1.238 -13.316 1.00 74.00 128 ALA A O 1
ATOM 1053 N N . VAL A 1 129 ? 28.680 2.795 -12.223 1.00 73.88 129 VAL A N 1
ATOM 1054 C CA . VAL A 1 129 ? 28.153 2.462 -10.888 1.00 73.88 129 VAL A CA 1
ATOM 1055 C C . VAL A 1 129 ? 26.648 2.725 -10.809 1.00 73.88 129 VAL A C 1
ATOM 1057 O O . VAL A 1 129 ? 25.914 1.918 -10.241 1.00 73.88 129 VAL A O 1
ATOM 1060 N N . THR A 1 130 ? 26.165 3.807 -11.424 1.00 68.56 130 THR A N 1
ATOM 1061 C CA . THR A 1 130 ? 24.732 4.132 -11.456 1.00 68.56 130 THR A CA 1
ATOM 1062 C C . THR A 1 130 ? 23.946 3.099 -12.258 1.00 68.56 130 THR A C 1
ATOM 1064 O O . THR A 1 130 ? 22.918 2.628 -11.783 1.00 68.56 130 THR A O 1
ATOM 1067 N N . TYR A 1 131 ? 24.434 2.680 -13.429 1.00 77.44 131 TYR A N 1
ATOM 1068 C CA . TYR A 1 131 ? 23.804 1.609 -14.206 1.00 77.44 131 TYR A CA 1
ATOM 1069 C C . TYR A 1 131 ? 23.885 0.250 -13.513 1.00 77.44 131 TYR A C 1
ATOM 1071 O O . TYR A 1 131 ? 22.916 -0.499 -13.574 1.00 77.44 131 TYR A O 1
ATOM 1079 N N . LEU A 1 132 ? 24.983 -0.066 -12.822 1.00 76.75 132 LEU A N 1
ATOM 1080 C CA . LEU A 1 132 ? 25.103 -1.290 -12.030 1.00 76.75 132 LEU A CA 1
ATOM 1081 C C . LEU A 1 132 ? 24.058 -1.303 -10.910 1.00 76.75 132 LEU A C 1
ATOM 1083 O O . LEU A 1 132 ? 23.295 -2.260 -10.780 1.00 76.75 132 LEU A O 1
ATOM 1087 N N . PHE A 1 133 ? 23.970 -0.208 -10.155 1.00 70.00 133 PHE A N 1
ATOM 1088 C CA . PHE A 1 133 ? 22.979 -0.036 -9.102 1.00 70.00 133 PHE A CA 1
ATOM 1089 C C . PHE A 1 133 ? 21.561 -0.119 -9.672 1.00 70.00 133 PHE A C 1
ATOM 1091 O O . PHE A 1 133 ? 20.746 -0.901 -9.196 1.00 70.00 133 PHE A O 1
ATOM 1098 N N . LEU A 1 134 ? 21.262 0.594 -10.758 1.00 69.25 134 LEU A N 1
ATOM 1099 C CA . LEU A 1 134 ? 19.959 0.490 -11.400 1.00 69.25 134 LEU A CA 1
ATOM 1100 C C . LEU A 1 134 ? 19.678 -0.899 -11.938 1.00 69.25 134 LEU A C 1
ATOM 1102 O O . LEU A 1 134 ? 18.562 -1.338 -11.765 1.00 69.25 134 LEU A O 1
ATOM 1106 N N . SER A 1 135 ? 20.631 -1.618 -12.522 1.00 72.12 135 SER A N 1
ATOM 1107 C CA . SER A 1 135 ? 20.398 -2.985 -13.005 1.00 72.12 135 SER A CA 1
ATOM 1108 C C . SER A 1 135 ? 20.041 -3.947 -11.868 1.00 72.12 135 SER A C 1
ATOM 1110 O O . SER A 1 135 ? 19.213 -4.836 -12.049 1.00 72.12 135 SER A O 1
ATOM 1112 N N . LEU A 1 136 ? 20.593 -3.718 -10.671 1.00 68.62 136 LEU A N 1
ATOM 1113 C CA . LEU A 1 136 ? 20.240 -4.457 -9.461 1.00 68.62 136 LEU A CA 1
ATOM 1114 C C . LEU A 1 136 ? 18.834 -4.100 -8.967 1.00 68.62 136 LEU A C 1
ATOM 1116 O O . LEU A 1 136 ? 18.132 -4.965 -8.448 1.00 68.62 136 LEU A O 1
ATOM 1120 N N . PHE A 1 137 ? 18.411 -2.846 -9.142 1.00 61.72 137 PHE A N 1
ATOM 1121 C CA . PHE A 1 137 ? 17.131 -2.336 -8.653 1.00 61.72 137 PHE A CA 1
ATOM 1122 C C . PHE A 1 137 ? 16.012 -2.283 -9.708 1.00 61.72 137 PHE A C 1
ATOM 1124 O O . PHE A 1 137 ? 14.851 -2.160 -9.339 1.00 61.72 137 PHE A O 1
ATOM 1131 N N . GLU A 1 138 ? 16.285 -2.420 -11.002 1.00 68.31 138 GLU A N 1
ATOM 1132 C CA . GLU A 1 138 ? 15.307 -2.401 -12.104 1.00 68.31 138 GLU A CA 1
ATOM 1133 C C . GLU A 1 138 ? 14.229 -3.488 -11.951 1.00 68.31 138 GLU A C 1
ATOM 1135 O O . GLU A 1 138 ? 13.041 -3.157 -12.080 1.00 68.31 138 GLU A O 1
ATOM 1140 N N . PRO A 1 139 ? 14.584 -4.728 -11.530 1.00 65.19 139 PRO A N 1
ATOM 1141 C CA . PRO A 1 139 ? 13.611 -5.766 -11.195 1.00 65.19 139 PRO A CA 1
ATOM 1142 C C . PRO A 1 139 ? 12.707 -5.389 -10.019 1.00 65.19 139 PRO A C 1
ATOM 1144 O O . PRO A 1 139 ? 11.690 -6.035 -9.808 1.00 65.19 139 PRO A O 1
ATOM 1147 N N . PHE A 1 140 ? 13.067 -4.365 -9.244 1.00 58.78 140 PHE A N 1
ATOM 1148 C CA . PHE A 1 140 ? 12.332 -3.910 -8.072 1.00 58.78 140 PHE A CA 1
ATOM 1149 C C . PHE A 1 140 ? 11.535 -2.634 -8.360 1.00 58.78 140 PHE A C 1
ATOM 1151 O O . PHE A 1 140 ? 10.354 -2.559 -8.032 1.00 58.78 140 PHE A O 1
ATOM 1158 N N . ILE A 1 141 ? 12.140 -1.650 -9.031 1.00 63.28 141 ILE A N 1
ATOM 1159 C CA . ILE A 1 141 ? 11.581 -0.311 -9.253 1.00 63.28 141 ILE A CA 1
ATOM 1160 C C . ILE A 1 141 ? 10.386 -0.354 -10.204 1.00 63.28 141 ILE A C 1
ATOM 1162 O O . ILE A 1 141 ? 9.362 0.259 -9.914 1.00 63.28 141 ILE A O 1
ATOM 1166 N N . ARG A 1 142 ? 10.463 -1.086 -11.324 1.00 62.41 142 ARG A N 1
ATOM 1167 C CA . ARG A 1 142 ? 9.344 -1.168 -12.282 1.00 62.41 142 ARG A CA 1
ATOM 1168 C C . ARG A 1 142 ? 8.110 -1.846 -11.677 1.00 62.41 142 ARG A C 1
ATOM 1170 O O . ARG A 1 142 ? 7.009 -1.300 -11.793 1.00 62.41 142 ARG A O 1
ATOM 1177 N N . PRO A 1 143 ? 8.252 -2.994 -10.991 1.00 60.44 143 PRO A N 1
ATOM 1178 C CA . PRO A 1 143 ? 7.186 -3.575 -10.187 1.00 60.44 143 PRO A CA 1
ATOM 1179 C C . PRO A 1 143 ? 6.618 -2.650 -9.138 1.00 60.44 143 PRO A C 1
ATOM 1181 O O . PRO A 1 143 ? 5.401 -2.555 -9.032 1.00 60.44 143 PRO A O 1
ATOM 1184 N N . PHE A 1 144 ? 7.494 -1.986 -8.390 1.00 53.62 144 PHE A N 1
ATOM 1185 C CA . PHE A 1 144 ? 7.119 -1.160 -7.260 1.00 53.62 144 PHE A CA 1
ATOM 1186 C C . PHE A 1 144 ? 6.385 0.099 -7.712 1.00 53.62 144 PHE A C 1
ATOM 1188 O O . PHE A 1 144 ? 5.299 0.368 -7.222 1.00 53.62 144 PHE A O 1
ATOM 1195 N N . ALA A 1 145 ? 6.896 0.821 -8.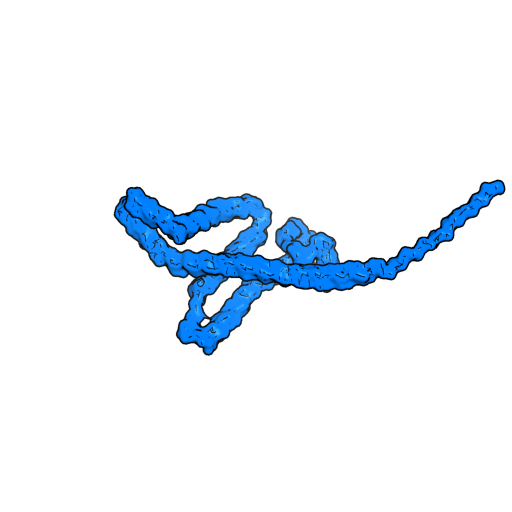711 1.00 60.31 145 ALA A N 1
ATOM 1196 C CA . ALA A 1 145 ? 6.246 2.008 -9.258 1.00 60.31 145 ALA A CA 1
ATOM 1197 C C . ALA A 1 145 ? 4.877 1.677 -9.869 1.00 60.31 145 ALA A C 1
ATOM 1199 O O . ALA A 1 145 ? 3.895 2.368 -9.604 1.00 60.31 145 ALA A O 1
ATOM 1200 N N . PHE A 1 146 ? 4.783 0.580 -10.628 1.00 55.81 146 PHE A N 1
ATOM 1201 C CA . PHE A 1 146 ? 3.503 0.119 -11.167 1.00 55.81 146 PHE A CA 1
ATOM 1202 C C . PHE A 1 146 ? 2.559 -0.361 -10.056 1.00 55.81 146 PHE A C 1
ATOM 1204 O O . PHE A 1 146 ? 1.371 -0.067 -10.088 1.00 55.81 146 PHE A O 1
ATOM 1211 N N . GLY A 1 147 ? 3.083 -1.063 -9.050 1.00 57.41 147 GLY A N 1
ATOM 1212 C CA . GLY A 1 147 ? 2.328 -1.550 -7.898 1.00 57.41 147 GLY A CA 1
ATOM 1213 C C . GLY A 1 147 ? 1.799 -0.420 -7.019 1.00 57.41 147 GLY A C 1
ATOM 1214 O O . GLY A 1 147 ? 0.660 -0.492 -6.576 1.00 57.41 147 GLY A O 1
ATOM 1215 N N . VAL A 1 148 ? 2.572 0.650 -6.826 1.00 58.91 148 VAL A N 1
ATOM 1216 C CA . VAL A 1 148 ? 2.137 1.864 -6.125 1.00 58.91 148 VAL A CA 1
ATOM 1217 C C . VAL A 1 148 ? 1.101 2.613 -6.958 1.00 58.91 148 VAL A C 1
ATOM 1219 O O . VAL A 1 148 ? 0.058 2.969 -6.425 1.00 58.91 148 VAL A O 1
ATOM 1222 N N . ALA A 1 149 ? 1.323 2.806 -8.261 1.00 59.66 149 ALA A N 1
ATOM 1223 C CA . ALA A 1 149 ? 0.364 3.500 -9.122 1.00 59.66 149 ALA A CA 1
ATOM 1224 C C . ALA A 1 149 ? -0.985 2.764 -9.195 1.00 59.66 149 ALA A C 1
ATOM 1226 O O . ALA A 1 149 ? -2.034 3.371 -8.987 1.00 59.66 149 ALA A O 1
ATOM 1227 N N . VAL A 1 150 ? -0.962 1.447 -9.424 1.00 53.16 150 VAL A N 1
ATOM 1228 C CA . VAL A 1 150 ? -2.168 0.607 -9.429 1.00 53.16 150 VAL A CA 1
ATOM 1229 C C . VAL A 1 150 ? -2.764 0.513 -8.028 1.00 53.16 150 VAL A C 1
ATOM 1231 O O . VAL A 1 150 ? -3.973 0.630 -7.886 1.00 53.16 150 VAL A O 1
ATOM 1234 N N . GLY A 1 151 ? -1.947 0.360 -6.987 1.00 57.16 151 GLY A N 1
ATOM 1235 C CA . GLY A 1 151 ? -2.408 0.287 -5.602 1.00 57.16 151 GLY A CA 1
ATOM 1236 C C . GLY A 1 151 ? -3.116 1.561 -5.147 1.00 57.16 151 GLY A C 1
ATOM 1237 O O . GLY A 1 151 ? -4.173 1.480 -4.530 1.00 57.16 151 GLY A O 1
ATOM 1238 N N . VAL A 1 152 ? -2.595 2.736 -5.510 1.00 62.50 152 VAL A N 1
ATOM 1239 C CA . VAL A 1 152 ? -3.238 4.027 -5.236 1.00 62.50 152 VAL A CA 1
ATOM 1240 C C . VAL A 1 152 ? -4.489 4.192 -6.094 1.00 62.50 152 VAL A C 1
ATOM 1242 O O . VAL A 1 152 ? -5.537 4.530 -5.558 1.00 62.50 152 VAL A O 1
ATOM 1245 N N . ALA A 1 153 ? -4.430 3.910 -7.398 1.00 59.19 153 ALA A N 1
ATOM 1246 C CA . ALA A 1 153 ? -5.586 4.060 -8.281 1.00 59.19 153 ALA A CA 1
ATOM 1247 C C . ALA A 1 153 ? -6.744 3.134 -7.879 1.00 59.19 153 ALA A C 1
ATOM 1249 O O . ALA A 1 153 ? -7.876 3.589 -7.740 1.00 59.19 153 ALA A O 1
ATOM 1250 N N . VAL A 1 154 ? -6.461 1.850 -7.639 1.00 55.47 154 VAL A N 1
ATOM 1251 C CA . VAL A 1 154 ? -7.452 0.863 -7.196 1.00 55.47 154 VAL A CA 1
ATOM 1252 C C . VAL A 1 154 ? -7.892 1.161 -5.770 1.00 55.47 154 VAL A C 1
ATOM 1254 O O . VAL A 1 154 ? -9.088 1.167 -5.518 1.00 55.47 154 VAL A O 1
ATOM 1257 N N . GLY A 1 155 ? -6.974 1.460 -4.849 1.00 60.03 155 GLY A N 1
ATOM 1258 C CA . GLY A 1 155 ? -7.305 1.764 -3.457 1.00 60.03 155 GLY A CA 1
ATOM 1259 C C . GLY A 1 155 ? -8.204 2.991 -3.318 1.00 60.03 155 GLY A C 1
ATOM 1260 O O . GLY A 1 155 ? -9.198 2.943 -2.598 1.00 60.03 155 GLY A O 1
ATOM 1261 N N . VAL A 1 156 ? -7.916 4.062 -4.062 1.00 64.56 156 VAL A N 1
ATOM 1262 C CA . VAL A 1 156 ? -8.755 5.266 -4.096 1.00 64.56 156 VAL A CA 1
ATOM 1263 C C . VAL A 1 156 ? -10.072 4.982 -4.813 1.00 64.56 156 VAL A C 1
ATOM 1265 O O . VAL A 1 156 ? -11.123 5.316 -4.279 1.00 64.56 156 VAL A O 1
ATOM 1268 N N . ALA A 1 157 ? -10.061 4.324 -5.976 1.00 61.34 157 ALA A N 1
ATOM 1269 C CA . ALA A 1 157 ? -11.290 4.045 -6.719 1.00 61.34 157 ALA A CA 1
ATOM 1270 C C . ALA A 1 157 ? -12.244 3.124 -5.943 1.00 61.34 157 ALA A C 1
ATOM 1272 O O . ALA A 1 157 ? -13.426 3.436 -5.830 1.00 61.34 157 ALA A O 1
ATOM 1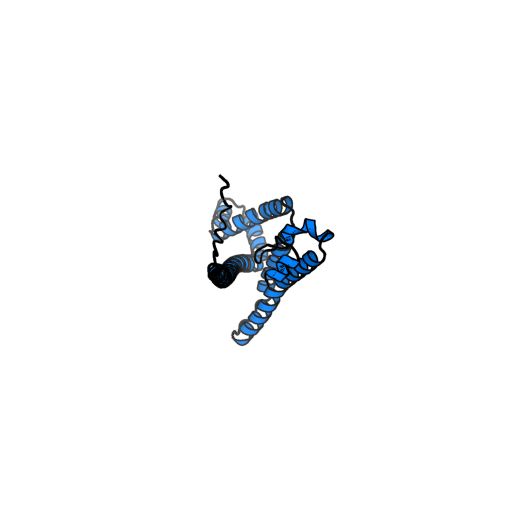273 N N . PHE A 1 158 ? -11.746 2.027 -5.365 1.00 55.53 158 PHE A N 1
ATOM 1274 C CA . PHE A 1 158 ? -12.557 1.127 -4.542 1.00 55.53 158 PHE A CA 1
ATOM 1275 C C . PHE A 1 158 ? -12.958 1.772 -3.219 1.00 55.53 158 PHE A C 1
ATOM 1277 O O . PHE A 1 158 ? -14.117 1.662 -2.831 1.00 55.53 158 PHE A O 1
ATOM 1284 N N . GLY A 1 159 ? -12.038 2.465 -2.541 1.00 62.84 159 GLY A N 1
ATOM 1285 C CA . GLY A 1 159 ? -12.331 3.143 -1.279 1.00 62.84 159 GLY A CA 1
ATOM 1286 C C . GLY A 1 159 ? -13.425 4.197 -1.439 1.00 62.84 159 GLY A C 1
ATOM 1287 O O . GLY A 1 159 ? -14.383 4.218 -0.669 1.00 62.84 159 GLY A O 1
ATOM 1288 N N . VAL A 1 160 ? -13.341 5.009 -2.496 1.00 66.56 160 VAL A N 1
ATOM 1289 C CA . VAL A 1 160 ? -14.353 6.021 -2.815 1.00 66.56 160 VAL A CA 1
ATOM 1290 C C . VAL A 1 160 ? -15.646 5.370 -3.302 1.00 66.56 160 VAL A C 1
ATOM 1292 O O . VAL A 1 160 ? -16.710 5.732 -2.816 1.00 66.56 160 VAL A O 1
ATOM 1295 N N . ALA A 1 161 ? -15.599 4.391 -4.209 1.00 64.25 161 ALA A N 1
ATOM 1296 C CA . ALA A 1 161 ? -16.814 3.766 -4.736 1.00 64.25 161 ALA A CA 1
ATOM 1297 C C . ALA A 1 161 ? -17.607 3.026 -3.650 1.00 64.25 161 ALA A C 1
ATOM 1299 O O . ALA A 1 161 ? -18.818 3.209 -3.545 1.00 64.25 161 ALA A O 1
ATOM 1300 N N . VAL A 1 162 ? -16.936 2.231 -2.812 1.00 65.06 162 VAL A N 1
ATOM 1301 C CA . VAL A 1 162 ? -17.582 1.508 -1.708 1.00 65.06 162 VAL A CA 1
ATOM 1302 C C . VAL A 1 162 ? -18.040 2.483 -0.624 1.00 65.06 162 VAL A C 1
ATOM 1304 O O . VAL A 1 162 ? -19.173 2.372 -0.158 1.00 65.06 162 VAL A O 1
ATOM 1307 N N . GLY A 1 163 ? -17.212 3.472 -0.270 1.00 66.06 163 GLY A N 1
ATOM 1308 C CA . GLY A 1 163 ? -17.555 4.493 0.721 1.00 66.06 163 GLY A CA 1
ATOM 1309 C C . GLY A 1 163 ? -18.767 5.332 0.314 1.00 66.06 163 GLY A C 1
ATOM 1310 O O . GLY A 1 163 ? -19.685 5.518 1.109 1.00 66.06 163 GLY A O 1
ATOM 1311 N N . VAL A 1 164 ? -18.831 5.772 -0.947 1.00 69.00 164 VAL A N 1
ATOM 1312 C CA . VAL A 1 164 ? -19.954 6.558 -1.480 1.00 69.00 164 VAL A CA 1
ATOM 1313 C C . VAL A 1 164 ? -21.198 5.692 -1.664 1.00 69.00 164 VAL A C 1
ATOM 1315 O O . VAL A 1 164 ? -22.281 6.108 -1.261 1.00 69.00 164 VAL A O 1
ATOM 1318 N N . ALA A 1 165 ? -21.081 4.482 -2.217 1.00 65.38 165 ALA A N 1
ATOM 1319 C CA . ALA A 1 165 ? -22.239 3.609 -2.412 1.00 65.38 165 ALA A CA 1
ATOM 1320 C C . ALA A 1 165 ? -22.893 3.235 -1.075 1.00 65.38 165 ALA A C 1
ATOM 1322 O O . ALA A 1 165 ? -24.115 3.335 -0.944 1.00 65.38 165 ALA A O 1
ATOM 1323 N N . ALA A 1 166 ? -22.089 2.873 -0.070 1.00 61.12 166 ALA A N 1
ATOM 1324 C CA . ALA A 1 166 ? -22.574 2.606 1.279 1.00 61.12 166 ALA A CA 1
ATOM 1325 C C . ALA A 1 166 ? -23.103 3.886 1.952 1.00 61.12 166 ALA A C 1
ATOM 1327 O O . ALA A 1 166 ? -24.192 3.879 2.522 1.00 61.12 166 ALA A O 1
ATOM 1328 N N . GLY A 1 167 ? -22.395 5.012 1.837 1.00 62.91 167 GLY A N 1
ATOM 1329 C CA . GLY A 1 167 ? -22.819 6.286 2.420 1.00 62.91 167 GLY A CA 1
ATOM 1330 C C . GLY A 1 167 ? -24.166 6.781 1.880 1.00 62.91 167 GLY A C 1
ATOM 1331 O O . GLY A 1 167 ? -25.026 7.199 2.654 1.00 62.91 167 GLY A O 1
ATOM 1332 N N . VAL A 1 168 ? -24.397 6.673 0.567 1.00 68.19 168 VAL A N 1
ATOM 1333 C CA . VAL A 1 168 ? -25.627 7.147 -0.090 1.00 68.19 168 VAL A CA 1
ATOM 1334 C C . VAL A 1 168 ? -26.809 6.217 0.177 1.00 68.19 168 VAL A C 1
ATOM 1336 O O . VAL A 1 168 ? -27.888 6.693 0.530 1.00 68.19 168 VAL A O 1
ATOM 1339 N N . THR A 1 169 ? -26.633 4.897 0.066 1.00 62.81 169 THR A N 1
ATOM 1340 C CA . THR A 1 169 ? -27.737 3.952 0.328 1.00 62.81 169 THR A CA 1
ATOM 1341 C C . THR A 1 169 ? -28.218 4.018 1.777 1.00 62.81 169 THR A C 1
ATOM 1343 O O . THR A 1 169 ? -29.425 4.036 2.021 1.00 62.81 169 THR A O 1
ATOM 1346 N N . PHE A 1 170 ? -27.304 4.130 2.744 1.00 52.47 170 PHE A N 1
ATOM 1347 C CA . PHE A 1 170 ? -27.676 4.222 4.156 1.00 52.47 170 PHE A CA 1
ATOM 1348 C C . PHE A 1 170 ? -28.086 5.639 4.591 1.00 52.47 170 PHE A C 1
ATOM 1350 O O . PHE A 1 170 ? -29.003 5.776 5.402 1.00 52.47 170 PHE A O 1
ATOM 1357 N N . GLY A 1 171 ? -27.474 6.694 4.042 1.00 54.47 171 GLY A N 1
ATOM 1358 C CA . GLY A 1 171 ? -27.818 8.085 4.357 1.00 54.47 171 GLY A CA 1
ATOM 1359 C C . GLY A 1 171 ? -29.219 8.480 3.880 1.00 54.47 171 GLY A C 1
ATOM 1360 O O . GLY A 1 171 ? -29.984 9.082 4.634 1.00 54.47 171 GLY A O 1
ATOM 1361 N N . VAL A 1 172 ? -29.597 8.077 2.662 1.00 58.19 172 VAL A N 1
ATOM 1362 C CA . VAL A 1 172 ? -30.913 8.401 2.085 1.00 58.19 172 VAL A CA 1
ATOM 1363 C C . VAL A 1 172 ? -32.023 7.538 2.696 1.00 58.19 172 VAL A C 1
ATOM 1365 O O . VAL A 1 172 ? -33.105 8.049 2.982 1.00 58.19 172 VAL A O 1
ATOM 1368 N N . GLY A 1 173 ? -31.756 6.258 2.982 1.00 54.31 173 GLY A N 1
ATOM 1369 C CA . GLY A 1 173 ? -32.748 5.354 3.575 1.00 54.31 173 GLY A CA 1
ATOM 1370 C C . GLY A 1 173 ? -33.163 5.728 5.004 1.00 54.31 173 GLY A C 1
ATOM 1371 O O . GLY A 1 173 ? -34.327 5.577 5.368 1.00 54.31 173 GLY A O 1
ATOM 1372 N N . VAL A 1 174 ? -32.238 6.254 5.814 1.00 55.38 174 VAL A N 1
ATOM 1373 C CA . VAL A 1 174 ? -32.509 6.602 7.222 1.00 55.38 174 VAL A CA 1
ATOM 1374 C C . VAL A 1 174 ? -32.966 8.058 7.375 1.00 55.38 174 VAL A C 1
ATOM 1376 O O . VAL A 1 174 ? -33.880 8.330 8.155 1.00 55.38 174 VAL A O 1
ATOM 1379 N N . GLY A 1 175 ? -32.405 8.990 6.595 1.00 48.97 175 GLY A N 1
ATOM 1380 C CA . GLY A 1 175 ? -32.808 10.402 6.619 1.00 48.97 175 GLY A CA 1
ATOM 1381 C C . GLY A 1 175 ? -34.244 10.636 6.134 1.00 48.97 175 GLY A C 1
ATOM 1382 O O . GLY A 1 175 ? -34.963 11.452 6.709 1.00 48.97 175 GLY A O 1
ATOM 1383 N N . ALA A 1 176 ? -34.7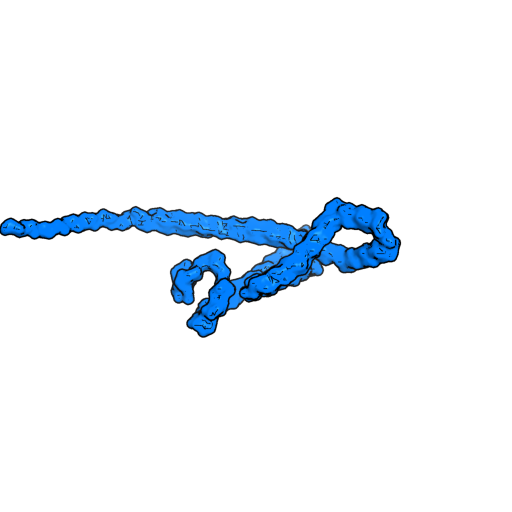04 9.870 5.137 1.00 53.94 176 ALA A N 1
ATOM 1384 C CA . ALA A 1 176 ? -36.074 9.970 4.631 1.00 53.94 176 ALA A CA 1
ATOM 1385 C C . ALA A 1 176 ? -37.124 9.353 5.580 1.00 53.94 176 ALA A C 1
ATOM 1387 O O . ALA A 1 176 ? -38.273 9.791 5.595 1.00 53.94 176 ALA A O 1
ATOM 1388 N N . GLY A 1 177 ? -36.742 8.373 6.410 1.00 48.19 177 GLY A N 1
ATOM 1389 C CA . GLY A 1 177 ? -37.648 7.732 7.372 1.00 48.19 177 GLY A CA 1
ATOM 1390 C C . GLY A 1 177 ? -37.906 8.557 8.6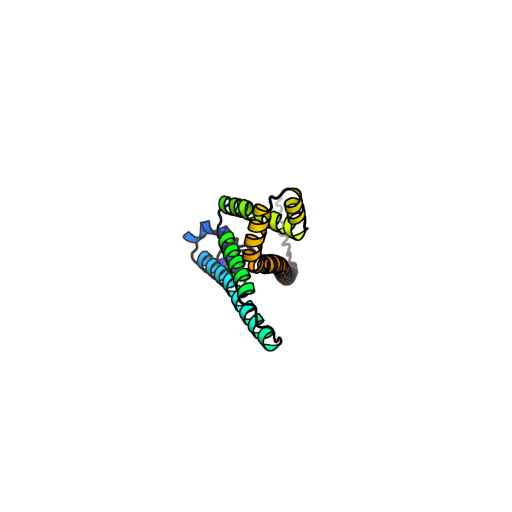39 1.00 48.19 177 GLY A C 1
ATOM 1391 O O . GLY A 1 177 ? -39.004 8.511 9.193 1.00 48.19 177 GLY A O 1
ATOM 1392 N N . ALA A 1 178 ? -36.928 9.350 9.087 1.00 53.88 178 ALA A N 1
ATOM 1393 C CA . ALA A 1 178 ? -37.023 10.115 10.335 1.00 53.88 178 ALA A CA 1
ATOM 1394 C C . ALA A 1 178 ? -37.838 11.421 10.219 1.00 53.88 178 ALA A C 1
ATOM 1396 O O . ALA A 1 178 ? -38.290 11.957 11.227 1.00 53.88 178 ALA A O 1
ATOM 1397 N N . SER A 1 179 ? -38.072 11.932 9.005 1.00 49.84 179 SER A N 1
ATOM 1398 C CA . SER A 1 179 ? -38.754 13.222 8.804 1.00 49.84 179 SER A CA 1
ATOM 1399 C C . SER A 1 179 ? -40.294 13.142 8.857 1.00 49.84 179 SER A C 1
ATOM 1401 O O . SER A 1 179 ? -40.966 14.169 8.854 1.00 49.84 179 SER A O 1
ATOM 1403 N N . SER A 1 180 ? -40.890 11.944 8.961 1.00 54.69 180 SER A N 1
ATOM 1404 C CA . SER A 1 180 ? -42.357 11.779 8.896 1.00 54.69 180 SER A CA 1
ATOM 1405 C C . SER A 1 180 ? -43.073 11.614 10.253 1.00 54.69 180 SER A C 1
ATOM 1407 O O . SER A 1 180 ? -44.302 11.538 10.307 1.00 54.69 180 SER A O 1
ATOM 1409 N N . SER A 1 181 ? -42.368 11.596 11.392 1.00 52.97 181 SER A N 1
ATOM 1410 C CA . SER A 1 181 ? -43.017 11.406 12.700 1.00 52.97 181 SER A CA 1
ATOM 1411 C C . SER A 1 181 ? -43.355 12.724 13.411 1.00 52.97 181 SER A C 1
ATOM 1413 O O . SER A 1 181 ? -42.642 13.180 14.298 1.00 52.97 181 SER A O 1
ATOM 1415 N N . LYS A 1 182 ? -44.527 13.265 13.062 1.00 53.53 182 LYS A N 1
ATOM 1416 C CA . LYS A 1 182 ? -45.488 13.925 13.969 1.00 53.53 182 LYS A CA 1
ATOM 1417 C C . LYS A 1 182 ? -44.961 15.041 14.887 1.00 53.53 182 LYS A C 1
ATOM 1419 O O . LYS A 1 182 ? -44.805 14.862 16.093 1.00 53.53 182 LYS A O 1
ATOM 1424 N N . THR A 1 183 ? -44.965 16.262 14.364 1.00 53.41 183 THR A N 1
ATOM 1425 C CA . THR A 1 183 ? -45.167 17.476 15.168 1.00 53.41 183 THR A CA 1
ATOM 1426 C C . THR A 1 183 ? -46.614 17.500 15.682 1.00 53.41 183 THR A C 1
ATOM 1428 O O . THR A 1 183 ? -47.509 18.046 15.042 1.00 53.41 183 THR A O 1
ATOM 1431 N N . LYS A 1 184 ? -46.890 16.874 16.832 1.00 54.94 184 LYS A N 1
ATOM 1432 C CA . LYS A 1 184 ? -48.157 17.079 17.552 1.00 54.94 184 LYS A CA 1
ATOM 1433 C C . LYS A 1 184 ? -47.970 18.278 18.484 1.00 54.94 184 LYS A C 1
ATOM 1435 O O . LYS A 1 184 ? -47.589 18.120 19.639 1.00 54.94 184 LYS A O 1
ATOM 1440 N N . VAL A 1 185 ? -48.185 19.484 17.953 1.00 56.34 185 VAL A N 1
ATOM 1441 C CA . VAL A 1 185 ? -48.218 20.729 18.737 1.00 56.34 185 VAL A CA 1
ATOM 1442 C C . VAL A 1 185 ? -49.390 20.640 19.715 1.00 56.34 185 VAL A C 1
ATOM 1444 O O . VAL A 1 185 ? -50.546 20.823 19.347 1.00 56.34 185 VAL A O 1
ATOM 1447 N N . SER A 1 186 ? -49.098 20.288 20.966 1.00 58.84 186 SER A N 1
ATOM 1448 C CA . SER A 1 186 ? -50.067 20.292 22.059 1.00 58.84 186 SER A CA 1
ATOM 1449 C C . SER A 1 186 ? -50.158 21.705 22.631 1.00 58.84 186 SER A C 1
ATOM 1451 O O . SER A 1 186 ? -49.438 22.056 23.563 1.00 58.84 186 SER A O 1
ATOM 1453 N N . SER A 1 187 ? -51.058 22.517 22.081 1.00 60.72 187 SER A N 1
ATOM 1454 C CA . SER A 1 187 ? -51.431 23.822 22.624 1.00 60.72 187 SER A CA 1
ATOM 1455 C C . SER A 1 187 ? -52.208 23.658 23.939 1.00 60.72 187 SER A C 1
ATOM 1457 O O . SER A 1 187 ? -53.436 23.582 23.945 1.00 60.72 187 SER A O 1
ATOM 1459 N N . LYS A 1 188 ? -51.502 23.598 25.070 1.00 58.81 188 LYS A N 1
ATOM 1460 C CA . LYS A 1 188 ? -52.086 23.882 26.389 1.00 58.81 188 LYS A CA 1
ATOM 1461 C C . LYS A 1 188 ? -51.735 25.322 26.760 1.00 58.81 188 LYS A C 1
ATOM 1463 O O . LYS A 1 188 ? -50.639 25.581 27.247 1.00 58.81 188 LYS A O 1
ATOM 1468 N N . LEU A 1 189 ? -52.659 26.249 26.503 1.00 69.12 189 LEU A N 1
ATOM 1469 C CA . LEU A 1 189 ? -52.618 27.583 27.106 1.00 69.12 189 LEU A CA 1
ATOM 1470 C C . LEU A 1 189 ? -52.977 27.480 28.601 1.00 69.12 189 LEU A C 1
ATOM 1472 O O . LEU A 1 189 ? -53.923 26.760 28.936 1.00 69.12 189 LEU A O 1
ATOM 1476 N N . PRO A 1 190 ? -52.282 28.198 29.499 1.00 73.50 190 PRO A N 1
ATOM 1477 C CA . PRO A 1 190 ? -52.719 28.336 30.882 1.00 73.50 190 PRO A CA 1
ATOM 1478 C C . PRO A 1 190 ? -53.912 29.308 30.993 1.00 73.50 190 PRO A C 1
ATOM 1480 O O . PRO A 1 190 ? -53.999 30.265 30.219 1.00 73.50 190 PRO A O 1
ATOM 1483 N N . PRO A 1 191 ? -54.832 29.094 31.952 1.00 68.12 191 PRO A N 1
ATOM 1484 C CA . PRO A 1 191 ? -55.953 29.995 32.177 1.00 68.12 191 PRO A CA 1
ATOM 1485 C C . PRO A 1 191 ? -55.480 31.312 32.805 1.00 68.12 191 PRO A C 1
ATOM 1487 O O . PRO A 1 191 ? -54.826 31.323 33.849 1.00 68.12 191 PRO A O 1
ATOM 1490 N N . VAL A 1 192 ? -55.852 32.422 32.169 1.00 72.56 192 VAL A N 1
ATOM 1491 C CA . VAL A 1 192 ? -55.748 33.776 32.724 1.00 72.56 192 VAL A CA 1
ATOM 1492 C C . VAL A 1 192 ? -56.805 33.909 33.821 1.00 72.56 192 VAL A C 1
ATOM 1494 O O . VAL A 1 192 ? -57.994 33.733 33.558 1.00 72.56 192 VAL A O 1
ATOM 1497 N N . LYS A 1 193 ? -56.374 34.174 35.058 1.00 68.44 193 LYS A N 1
ATOM 1498 C CA . LYS A 1 193 ? -57.267 34.561 36.155 1.00 68.44 193 LYS A CA 1
ATOM 1499 C C . LYS A 1 193 ? -57.394 36.085 36.150 1.00 68.44 193 LYS A C 1
ATOM 1501 O O . LYS A 1 193 ? -56.368 36.760 36.216 1.00 68.44 193 LYS A O 1
ATOM 1506 N N . PHE A 1 194 ? -58.626 36.572 36.039 1.00 70.25 194 PHE A N 1
ATOM 1507 C CA . PHE A 1 194 ? -59.011 37.946 36.366 1.00 70.25 194 PHE A CA 1
ATOM 1508 C C . PHE A 1 194 ? -59.418 38.022 37.837 1.00 70.25 194 PHE A C 1
ATOM 1510 O O . PHE A 1 194 ? -59.960 37.005 38.334 1.00 70.25 194 PHE A O 1
#

Secondary structure (DSSP, 8-state):
-HHHHHHH-TT--TTS-GGGGGGGTTT-HHHHHHHHHHHHHHHHHHHHHHHHHHHHHHHH-SSPP-HHHHHHHHHHHHHHHHHHH---HHHHHHHHHHHHHHHHHHHHHHTTHHHHHHHHH--HHHHHHHHHHHHHHHHHHHHHHHHHHHHHHHHHHHHHHHHHHHHHHHHHHHHHHHTTS-------PPPPP-